Protein 2E5Y (pdb70)

Structure (mmCIF, N/CA/C/O backbone):
data_2E5Y
#
_entry.id   2E5Y
#
_cell.length_a   37.480
_cell.length_b   64.917
_cell.length_c   103.944
_cell.angle_alpha   90.00
_cell.angle_beta   90.00
_cell.angle_gamma   90.00
#
_symmetry.space_group_name_H-M   'P 21 21 21'
#
loop_
_entity.id
_entity.type
_entity.pdbx_description
1 polymer 'ATP synthase epsilon chain'
2 non-polymer "ADENOSINE-5'-TRIPHOSPHATE"
3 water water
#
loop_
_atom_site.group_PDB
_atom_site.id
_atom_site.type_symbol
_atom_site.label_atom_id
_atom_site.label_alt_id
_atom_site.label_comp_id
_atom_site.label_asym_id
_atom_site.label_entity_id
_atom_site.label_seq_id
_atom_site.pdbx_PDB_ins_code
_atom_site.Cartn_x
_atom_site.Cartn_y
_atom_site.Cartn_z
_atom_site.occupancy
_atom_site.B_iso_or_equiv
_atom_site.auth_seq_id
_atom_site.auth_comp_id
_atom_site.auth_asym_id
_atom_site.auth_atom_id
_atom_site.pdbx_PDB_model_num
ATOM 1 N N . MET A 1 1 ? 32.035 29.539 46.241 1.00 51.45 1 MET A N 1
ATOM 2 C CA . MET A 1 1 ? 31.923 28.992 44.851 1.00 50.84 1 MET A CA 1
ATOM 3 C C . MET A 1 1 ? 31.221 29.976 43.922 1.00 48.89 1 MET A C 1
ATOM 4 O O . MET A 1 1 ? 30.008 29.897 43.705 1.00 49.13 1 MET A O 1
ATOM 9 N N . LYS A 1 2 ? 31.988 30.912 43.385 1.00 46.16 2 LYS A N 1
ATOM 10 C CA . LYS A 1 2 ? 31.446 31.838 42.383 1.00 43.87 2 LYS A CA 1
ATOM 11 C C . LYS A 1 2 ? 31.046 31.122 41.069 1.00 40.86 2 LYS A C 1
ATOM 12 O O . LYS A 1 2 ? 31.497 30.004 40.776 1.00 38.68 2 LYS A O 1
ATOM 18 N N . THR A 1 3 ? 30.152 31.753 40.314 1.00 37.82 3 THR A N 1
ATOM 19 C CA . THR A 1 3 ? 29.695 31.139 39.064 1.00 34.93 3 THR A CA 1
ATOM 20 C C . THR A 1 3 ? 29.950 32.060 37.870 1.00 33.89 3 THR A C 1
ATOM 21 O O . THR A 1 3 ? 30.226 33.254 38.025 1.00 31.41 3 THR A O 1
ATOM 25 N N . ILE A 1 4 ? 29.899 31.472 36.679 1.00 31.43 4 ILE A N 1
ATOM 26 C CA . ILE A 1 4 ? 29.962 32.220 35.458 1.00 30.54 4 ILE A CA 1
ATOM 27 C C . ILE A 1 4 ? 28.703 31.827 34.638 1.00 29.35 4 ILE A C 1
ATOM 28 O O . ILE A 1 4 ? 28.261 30.690 34.673 1.00 28.21 4 ILE A O 1
ATOM 33 N N . HIS A 1 5 ? 28.071 32.788 33.987 1.00 28.71 5 HIS A N 1
ATOM 34 C CA . HIS A 1 5 ? 26.928 32.457 33.162 1.00 28.34 5 HIS A CA 1
ATOM 35 C C . HIS A 1 5 ? 27.476 31.844 31.864 1.00 27.38 5 HIS A C 1
ATOM 36 O O . HIS A 1 5 ? 28.434 32.368 31.299 1.00 28.27 5 HIS A O 1
ATOM 43 N N . VAL A 1 6 ? 26.920 30.709 31.440 1.00 26.00 6 VAL A N 1
ATOM 44 C CA . VAL A 1 6 ? 27.286 30.101 30.151 1.00 25.18 6 VAL A CA 1
ATOM 45 C C . VAL A 1 6 ? 26.056 30.044 29.222 1.00 24.31 6 VAL A C 1
ATOM 46 O O . VAL A 1 6 ? 24.960 29.631 29.630 1.00 23.85 6 VAL A O 1
ATOM 50 N N . SER A 1 7 ? 26.248 30.523 27.993 1.00 24.05 7 SER A N 1
ATOM 51 C CA . SER A 1 7 ? 25.301 30.421 26.892 1.00 23.81 7 SER A CA 1
ATOM 52 C C . SER A 1 7 ? 25.921 29.619 25.713 1.00 23.22 7 SER A C 1
ATOM 53 O O . SER A 1 7 ? 27.039 29.906 25.278 1.00 23.29 7 SER A O 1
ATOM 56 N N . VAL A 1 8 ? 25.191 28.637 25.188 1.00 22.89 8 VAL A N 1
ATOM 57 C CA . VAL A 1 8 ? 25.609 27.933 23.972 1.00 22.01 8 VAL A CA 1
ATOM 58 C C . VAL A 1 8 ? 24.547 28.184 22.905 1.00 22.58 8 VAL A C 1
ATOM 59 O O . VAL A 1 8 ? 23.353 27.889 23.103 1.00 22.67 8 VAL A O 1
ATOM 63 N N . VAL A 1 9 ? 24.957 28.788 21.810 1.00 22.01 9 VAL A N 1
ATOM 64 C CA . VAL A 1 9 ? 24.017 29.161 20.777 1.00 22.21 9 VAL A CA 1
ATOM 65 C C . VAL A 1 9 ? 24.475 28.545 19.463 1.00 21.88 9 VAL A C 1
ATOM 66 O O . VAL A 1 9 ? 25.670 28.407 19.231 1.00 21.25 9 VAL A O 1
ATOM 70 N N . THR A 1 10 ? 23.528 28.181 18.607 1.00 21.71 10 THR A N 1
ATOM 71 C CA . THR A 1 10 ? 23.874 27.604 17.286 1.00 23.41 10 THR A CA 1
ATOM 72 C C . THR A 1 10 ? 23.016 28.348 16.257 1.00 25.11 10 THR A C 1
ATOM 73 O O . THR A 1 10 ? 22.188 29.165 16.639 1.00 26.91 10 THR A O 1
ATOM 77 N N . PRO A 1 11 ? 23.199 28.095 14.952 1.00 27.97 11 PRO A N 1
ATOM 78 C CA . PRO A 1 11 ? 22.316 28.772 13.981 1.00 30.07 11 PRO A CA 1
ATOM 79 C C . PRO A 1 11 ? 20.802 28.517 14.195 1.00 32.28 11 PRO A C 1
ATOM 80 O O . PRO A 1 11 ? 19.993 29.331 13.790 1.00 32.95 11 PRO A O 1
ATOM 84 N N . ASP A 1 12 ? 20.437 27.462 14.926 1.00 35.22 12 ASP A N 1
ATOM 85 C CA . ASP A 1 12 ? 19.042 27.279 15.394 1.00 36.31 12 ASP A CA 1
ATOM 86 C C . ASP A 1 12 ? 18.658 28.008 16.674 1.00 37.93 12 ASP A C 1
ATOM 87 O O . ASP A 1 12 ? 17.462 28.166 16.993 1.00 39.14 12 ASP A O 1
ATOM 92 N N . GLY A 1 13 ? 19.654 28.482 17.400 1.00 37.79 13 GLY A N 1
ATOM 93 C CA . GLY A 1 13 ? 19.387 29.268 18.589 1.00 37.53 13 GLY A CA 1
ATOM 94 C C . GLY A 1 13 ? 19.959 28.512 19.761 1.00 37.08 13 GLY A C 1
ATOM 95 O O . GLY A 1 13 ? 20.657 27.479 19.572 1.00 37.55 13 GLY A O 1
ATOM 96 N N . PRO A 1 14 ? 19.638 28.984 20.973 1.00 37.03 14 PRO A N 1
ATOM 97 C CA . PRO A 1 14 ? 20.226 28.541 22.209 1.00 35.86 14 PRO A CA 1
ATOM 98 C C . PRO A 1 14 ? 20.043 27.063 22.418 1.00 35.45 14 PRO A C 1
ATOM 99 O O . PRO A 1 14 ? 18.963 26.499 22.159 1.00 35.46 14 PRO A O 1
ATOM 103 N N . VAL A 1 15 ? 21.105 26.448 22.908 1.00 33.31 15 VAL A N 1
ATOM 104 C CA . VAL A 1 15 ? 21.117 25.045 23.206 1.00 31.60 15 VAL A CA 1
ATOM 105 C C . VAL A 1 15 ? 21.123 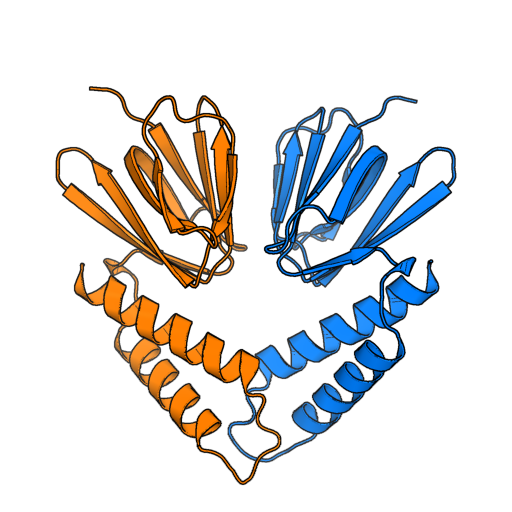24.883 24.713 1.00 31.07 15 VAL A C 1
ATOM 106 O O . VAL A 1 15 ? 20.591 23.906 25.241 1.00 31.22 15 VAL A O 1
ATOM 110 N N . TYR A 1 16 ? 21.745 25.837 25.399 1.00 29.83 16 TYR A N 1
ATOM 111 C CA . TYR A 1 16 ? 21.934 25.776 26.838 1.00 29.70 16 TYR A CA 1
ATOM 112 C C . TYR A 1 16 ? 22.175 27.189 27.395 1.00 29.04 16 TYR A C 1
ATOM 113 O O . TYR A 1 16 ? 22.888 27.989 26.786 1.00 27.44 16 TYR A O 1
ATOM 122 N N . GLU A 1 17 ? 21.584 27.460 28.567 1.00 29.12 17 GLU A N 1
ATOM 123 C CA . GLU A 1 17 ? 21.830 28.653 29.380 1.00 29.90 17 GLU A CA 1
ATOM 124 C C . GLU A 1 17 ? 21.825 28.320 30.881 1.00 29.37 17 GLU A C 1
ATOM 125 O O . GLU A 1 17 ? 20.825 27.829 31.385 1.00 30.02 17 GLU A O 1
ATOM 131 N N . ASP A 1 18 ? 22.905 28.616 31.600 1.00 28.47 18 ASP A N 1
ATOM 132 C CA . ASP A 1 18 ? 22.924 28.386 33.055 1.00 28.83 18 ASP A CA 1
ATOM 133 C C . ASP A 1 18 ? 24.158 28.962 33.712 1.00 28.80 18 ASP A C 1
ATOM 134 O O . ASP A 1 18 ? 25.044 29.501 33.044 1.00 28.38 18 ASP A O 1
ATOM 139 N N . ASP A 1 19 ? 24.201 28.896 35.043 1.00 2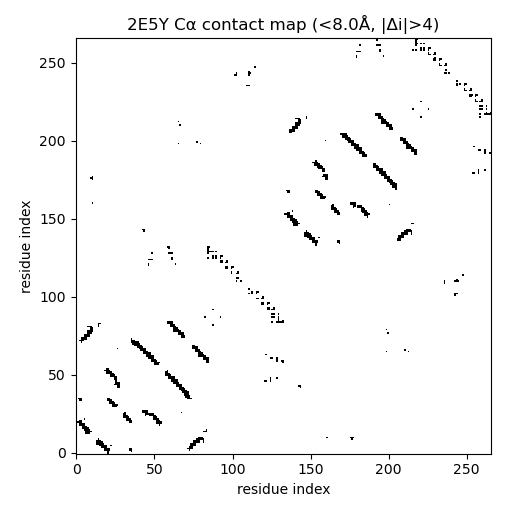8.40 19 ASP A N 1
ATOM 140 C CA . ASP A 1 19 ? 25.370 29.371 35.797 1.00 27.91 19 ASP A CA 1
ATOM 141 C C . ASP A 1 19 ? 26.142 28.193 36.278 1.00 26.54 19 ASP A C 1
ATOM 142 O O . ASP A 1 19 ? 25.583 27.294 36.866 1.00 26.80 19 ASP A O 1
ATOM 147 N N . VAL A 1 20 ? 27.434 28.179 35.988 1.00 24.45 20 VAL A N 1
ATOM 148 C CA . VAL A 1 20 ? 28.242 27.023 36.295 1.00 23.36 20 VAL A CA 1
ATOM 149 C C . VAL A 1 20 ? 29.473 27.482 37.060 1.00 24.41 20 VAL A C 1
ATOM 150 O O . VAL A 1 20 ? 29.839 28.665 37.057 1.00 22.78 20 VAL A O 1
ATOM 154 N N . GLU A 1 21 ? 30.116 26.541 37.726 1.00 24.74 21 GLU A N 1
ATOM 155 C CA . GLU A 1 21 ? 31.325 26.894 38.414 1.00 26.92 21 GLU A CA 1
ATOM 156 C C . GLU A 1 21 ? 32.503 26.983 37.455 1.00 26.77 21 GLU A C 1
ATOM 157 O O . GLU A 1 21 ? 33.434 27.715 37.727 1.00 26.36 21 GLU A O 1
ATOM 163 N N . MET A 1 22 ? 32.461 26.245 36.337 1.00 26.91 22 MET A N 1
ATOM 164 C CA . MET A 1 22 ? 33.578 26.218 35.374 1.00 28.36 22 MET A CA 1
ATOM 165 C C . MET A 1 22 ? 33.116 25.654 34.024 1.00 27.08 22 MET A C 1
ATOM 166 O O . MET A 1 22 ? 32.290 24.791 34.002 1.00 26.56 22 MET A O 1
ATOM 171 N N . VAL A 1 23 ? 33.644 26.174 32.913 1.00 28.21 23 VAL A N 1
ATOM 172 C CA . VAL A 1 23 ? 33.389 25.628 31.550 1.00 26.76 23 VAL A CA 1
ATOM 173 C C . VAL A 1 23 ? 34.751 25.223 30.989 1.00 26.37 23 VAL A C 1
ATOM 174 O O . VAL A 1 23 ? 35.673 26.050 30.941 1.00 26.32 23 VAL A O 1
ATOM 178 N N . SER A 1 24 ? 34.873 23.977 30.530 1.00 25.62 24 SER A N 1
ATOM 179 C CA . SER A 1 24 ? 36.117 23.483 29.933 1.00 25.24 24 SER A CA 1
ATOM 180 C C . SER A 1 24 ? 35.822 23.162 28.480 1.00 24.29 24 SER A C 1
ATOM 181 O O . SER A 1 24 ? 34.791 22.569 28.189 1.00 22.47 24 SER A O 1
ATOM 184 N N . VAL A 1 25 ? 36.714 23.580 27.584 1.00 24.72 25 VAL A N 1
ATOM 185 C CA . VAL A 1 25 ? 36.509 23.458 26.132 1.00 23.64 25 VAL A CA 1
ATOM 186 C C . VAL A 1 25 ? 37.852 23.254 25.498 1.00 24.74 25 VAL A C 1
ATOM 187 O O . VAL A 1 25 ? 38.878 23.581 26.105 1.00 24.75 25 VAL A O 1
ATOM 191 N N . LYS A 1 26 ? 37.854 22.712 24.287 1.00 24.19 26 LYS A N 1
ATOM 192 C CA . LYS A 1 26 ? 39.091 22.512 23.536 1.00 25.33 26 LYS A CA 1
ATOM 193 C C . LYS A 1 26 ? 39.186 23.585 22.456 1.00 24.94 26 LYS A C 1
ATOM 194 O O . LYS A 1 26 ? 38.461 23.562 21.461 1.00 23.93 26 LYS A O 1
ATOM 200 N N . ALA A 1 27 ? 40.044 24.557 22.717 1.00 25.33 27 ALA A N 1
ATOM 201 C CA . ALA A 1 27 ? 40.306 25.641 21.781 1.00 26.56 27 ALA A CA 1
ATOM 202 C C . ALA A 1 27 ? 41.409 25.146 20.866 1.00 27.51 27 ALA A C 1
ATOM 203 O O . ALA A 1 27 ? 42.040 24.140 21.157 1.00 26.21 27 ALA A O 1
ATOM 205 N N . LYS A 1 28 ? 41.651 25.864 19.771 1.00 29.62 28 LYS A N 1
ATOM 206 C CA . LYS A 1 28 ? 42.753 25.581 18.840 1.00 32.59 28 LYS A CA 1
ATOM 207 C C . LYS A 1 28 ? 44.099 25.489 19.576 1.00 33.16 28 LYS A C 1
ATOM 208 O O . LYS A 1 28 ? 44.954 24.671 19.225 1.00 33.43 28 LYS A O 1
ATOM 214 N N . SER A 1 29 ? 44.263 26.318 20.608 1.00 33.57 29 SER A N 1
ATOM 215 C CA . SER A 1 29 ? 45.491 26.358 21.409 1.00 35.32 29 SER A CA 1
ATOM 216 C C . SER A 1 29 ? 45.665 25.205 22.410 1.00 35.37 29 SER A C 1
ATOM 217 O O . SER A 1 29 ? 46.772 24.932 22.884 1.00 35.34 29 SER A O 1
ATOM 220 N N . GLY A 1 30 ? 44.571 24.522 22.715 1.00 35.20 30 GLY A N 1
ATOM 221 C CA . GLY A 1 30 ? 44.592 23.433 23.696 1.00 34.37 30 GLY A CA 1
ATOM 222 C C . GLY A 1 30 ? 43.402 23.613 24.604 1.00 33.73 30 GLY A C 1
ATOM 223 O O . GLY A 1 30 ? 42.582 24.498 24.387 1.00 33.14 30 GLY A O 1
ATOM 224 N N . GLU A 1 31 ? 43.311 22.779 25.636 1.00 33.66 31 GLU A N 1
ATOM 225 C CA . GLU A 1 31 ? 42.149 22.758 26.528 1.00 33.27 31 GLU A CA 1
ATOM 226 C C . GLU A 1 31 ? 42.149 23.985 27.403 1.00 32.65 31 GLU A C 1
ATOM 227 O O . GLU A 1 31 ? 43.201 24.397 27.900 1.00 34.19 31 GLU A O 1
ATOM 233 N N . LEU A 1 32 ? 40.978 24.580 27.588 1.00 31.76 32 LEU A N 1
ATOM 234 C CA . LEU A 1 32 ? 40.829 25.734 28.446 1.00 31.50 32 LEU A CA 1
ATOM 235 C C . LEU A 1 32 ? 39.793 25.421 29.507 1.00 30.62 32 LEU A C 1
ATOM 236 O O . LEU A 1 32 ? 38.729 24.939 29.187 1.00 29.75 32 LEU A O 1
ATOM 241 N N . GLY A 1 33 ? 40.113 25.715 30.760 1.00 30.07 33 GLY A N 1
ATOM 242 C CA . GLY A 1 33 ? 39.146 25.619 31.845 1.00 30.09 33 GLY A CA 1
ATOM 243 C C . GLY A 1 33 ? 38.873 27.034 32.218 1.00 29.54 33 GLY A C 1
ATOM 244 O O . GLY A 1 33 ? 39.799 27.748 32.612 1.00 31.31 33 GLY A O 1
ATOM 245 N N . ILE A 1 34 ? 37.633 27.480 32.068 1.00 28.34 34 ILE A N 1
ATOM 246 C CA . ILE A 1 34 ? 37.322 28.897 32.222 1.00 27.92 34 ILE A CA 1
ATOM 247 C C . ILE A 1 34 ? 36.601 29.075 33.547 1.00 28.21 34 ILE A C 1
ATOM 248 O O . ILE A 1 34 ? 35.519 28.507 33.737 1.00 27.28 34 ILE A O 1
ATOM 253 N N . LEU A 1 35 ? 37.205 29.826 34.475 1.00 27.60 35 LEU A N 1
ATOM 254 C CA . LEU A 1 35 ? 36.564 30.079 35.759 1.00 29.19 35 LEU A CA 1
ATOM 255 C C . LEU A 1 35 ? 36.012 31.508 35.791 1.00 29.16 35 LEU A C 1
ATOM 256 O O . LEU A 1 35 ? 36.413 32.341 34.978 1.00 28.54 35 LEU A O 1
ATOM 261 N N . PRO A 1 36 ? 35.093 31.808 36.729 1.00 29.12 36 PRO A N 1
ATOM 262 C CA . PRO A 1 36 ? 34.661 33.194 36.859 1.00 28.92 36 PRO A CA 1
ATOM 263 C C . PRO A 1 36 ? 35.887 34.128 37.057 1.00 28.57 36 PRO A C 1
ATOM 264 O O . PRO A 1 36 ? 36.882 33.732 37.671 1.00 26.71 36 PRO A O 1
ATOM 268 N N . GLY A 1 37 ? 35.837 35.321 36.478 1.00 28.77 37 GLY A N 1
ATOM 269 C CA . GLY A 1 37 ? 36.982 36.240 36.578 1.00 29.51 37 GLY A CA 1
ATOM 270 C C . GLY A 1 37 ? 38.050 36.076 35.516 1.00 30.60 37 GLY A C 1
ATOM 271 O O . GLY A 1 37 ? 39.119 36.674 35.601 1.00 30.67 37 GLY A O 1
ATOM 272 N N . HIS A 1 38 ? 37.791 35.231 34.513 1.00 29.69 38 HIS A N 1
ATOM 273 C CA . HIS A 1 38 ? 38.725 35.051 33.445 1.00 29.62 38 HIS A CA 1
ATOM 274 C C . HIS A 1 38 ? 38.689 36.367 32.671 1.00 29.80 38 HIS A C 1
ATOM 275 O O . HIS A 1 38 ? 37.639 37.007 32.584 1.00 29.96 38 HIS A O 1
ATOM 282 N N . ILE A 1 39 ? 39.828 36.803 32.143 1.00 29.90 39 ILE A N 1
ATOM 283 C CA . ILE A 1 39 ? 39.839 38.033 31.337 1.00 30.35 39 ILE A CA 1
ATOM 284 C C . ILE A 1 39 ? 39.163 37.812 29.967 1.00 29.92 39 ILE A C 1
ATOM 285 O O . ILE A 1 39 ? 38.969 36.664 29.579 1.00 29.01 39 ILE A O 1
ATOM 290 N N . PRO A 1 40 ? 38.818 38.903 29.233 1.00 30.34 40 PRO A N 1
ATOM 291 C CA . PRO A 1 40 ? 38.227 38.701 27.900 1.00 29.38 40 PRO A CA 1
ATOM 292 C C . PRO A 1 40 ? 39.089 37.885 26.975 1.00 28.59 40 PRO A C 1
ATOM 293 O O . PRO A 1 40 ? 40.313 38.003 27.011 1.00 27.98 40 PRO A O 1
ATOM 297 N N . LEU A 1 41 ? 38.431 37.052 26.148 1.00 27.59 41 LEU A N 1
ATOM 298 C CA . LEU A 1 41 ? 39.099 36.161 25.224 1.00 26.62 41 LEU A CA 1
ATOM 299 C C . LEU A 1 41 ? 38.120 35.757 24.109 1.00 26.21 41 LEU A C 1
ATOM 300 O O . LEU A 1 41 ? 36.965 35.460 24.389 1.00 26.16 41 LEU A O 1
ATOM 305 N N . VAL A 1 42 ? 38.571 35.813 22.854 1.00 25.71 42 VAL A N 1
ATOM 306 C CA . VAL A 1 42 ? 37.886 35.138 21.763 1.00 25.53 42 VAL A CA 1
ATOM 307 C C . VAL A 1 42 ? 38.810 34.027 21.259 1.00 24.79 42 VAL A C 1
ATOM 308 O O . VAL A 1 42 ? 39.945 34.285 20.922 1.00 26.21 42 VAL A O 1
ATOM 312 N N . ALA A 1 43 ? 38.345 32.785 21.213 1.00 24.66 43 ALA A N 1
ATOM 313 C CA . ALA A 1 43 ? 39.173 31.691 20.715 1.00 23.86 43 ALA A CA 1
ATOM 314 C C . ALA A 1 43 ? 38.362 30.727 19.849 1.00 23.01 43 ALA A C 1
ATOM 315 O O . ALA A 1 43 ? 37.208 30.491 20.124 1.00 22.18 43 ALA A O 1
ATOM 317 N N . PRO A 1 44 ? 38.980 30.193 18.784 1.00 23.39 44 PRO A N 1
ATOM 318 C CA . PRO A 1 44 ? 38.270 29.233 17.982 1.00 23.27 44 PRO A CA 1
ATOM 319 C C . PRO A 1 44 ? 38.304 27.898 18.702 1.00 23.09 44 PRO A C 1
ATOM 320 O O . PRO A 1 44 ? 39.280 27.593 19.418 1.00 22.88 44 PRO A O 1
ATOM 324 N N . LEU A 1 45 ? 37.241 27.124 18.530 1.00 22.39 45 LEU A N 1
ATOM 325 C CA . LEU A 1 45 ? 37.108 25.854 19.195 1.00 23.23 45 LEU A CA 1
ATOM 326 C C . LEU A 1 45 ? 37.251 24.701 18.212 1.00 24.45 45 LEU A C 1
ATOM 327 O O . LEU A 1 45 ? 36.894 24.792 17.034 1.00 24.40 45 LEU A O 1
ATOM 332 N N . GLU A 1 46 ? 37.731 23.600 18.738 1.00 24.38 46 GLU A N 1
ATOM 333 C CA . GLU A 1 46 ? 37.849 22.398 17.947 1.00 25.66 46 GLU A CA 1
ATOM 334 C C . GLU A 1 46 ? 36.562 21.627 18.087 1.00 25.24 46 GLU A C 1
ATOM 335 O O . GLU A 1 46 ? 35.705 21.962 18.936 1.00 24.17 46 GLU A O 1
ATOM 341 N N . ILE A 1 47 ? 36.396 20.634 17.211 1.00 24.10 47 ILE A N 1
ATOM 342 C CA . ILE A 1 47 ? 35.350 19.651 17.401 1.00 23.60 47 ILE A CA 1
ATOM 343 C C . ILE A 1 47 ? 35.673 18.893 18.701 1.00 23.68 47 ILE A C 1
ATOM 344 O O . ILE A 1 47 ? 36.664 18.162 18.776 1.00 23.14 47 ILE A O 1
ATOM 349 N N . SER A 1 48 ? 34.831 19.077 19.725 1.00 23.31 48 SER A N 1
ATOM 350 C CA . SER A 1 48 ? 35.154 18.611 21.083 1.00 22.90 48 SER A CA 1
ATOM 351 C C . SER A 1 48 ? 33.916 18.555 21.972 1.00 22.47 48 SER A C 1
ATOM 352 O O . SER A 1 48 ? 32.803 18.860 21.537 1.00 21.06 48 SER A O 1
ATOM 355 N N . ALA A 1 49 ? 34.108 18.136 23.225 1.00 22.90 49 ALA A N 1
ATOM 356 C CA . ALA A 1 49 ? 33.054 18.207 24.207 1.00 22.88 49 ALA A CA 1
ATOM 357 C C . ALA A 1 49 ? 33.247 19.490 25.050 1.00 23.98 49 ALA A C 1
ATOM 358 O O . ALA A 1 49 ? 34.385 19.877 25.332 1.00 26.08 49 ALA A O 1
ATOM 360 N N . ALA A 1 50 ? 32.165 20.195 25.386 1.00 22.68 50 ALA A N 1
ATOM 361 C CA . ALA A 1 50 ? 32.279 21.239 26.401 1.00 22.94 50 ALA A CA 1
ATOM 362 C C . ALA A 1 50 ? 31.845 20.590 27.721 1.00 22.51 50 ALA A C 1
ATOM 363 O O . ALA A 1 50 ? 30.808 19.959 27.762 1.00 22.40 50 ALA A O 1
ATOM 365 N N . ARG A 1 51 ? 32.624 20.753 28.787 1.00 21.93 51 ARG A N 1
ATOM 366 C CA . ARG A 1 51 ? 32.266 20.172 30.084 1.00 23.77 51 ARG A CA 1
ATOM 367 C C . ARG A 1 51 ? 31.809 21.353 30.965 1.00 24.15 51 ARG A C 1
ATOM 368 O O . ARG A 1 51 ? 32.575 22.290 31.197 1.00 22.59 51 ARG A O 1
ATOM 376 N N . LEU A 1 52 ? 30.568 21.303 31.432 1.00 24.04 52 LEU A N 1
ATOM 377 C CA . LEU A 1 52 ? 30.011 22.348 32.280 1.00 25.71 52 LEU A CA 1
ATOM 378 C C . LEU A 1 52 ? 29.834 21.845 33.705 1.00 26.76 52 LEU A C 1
ATOM 379 O O . LEU A 1 52 ? 28.951 21.047 33.985 1.00 26.19 52 LEU A O 1
ATOM 384 N N . LYS A 1 53 ? 30.689 22.312 34.608 1.00 27.70 53 LYS A N 1
ATOM 385 C CA . LYS A 1 53 ? 30.684 21.826 35.986 1.00 29.24 53 LYS A CA 1
ATOM 386 C C . LYS A 1 53 ? 29.745 22.647 36.871 1.00 30.36 53 LYS A C 1
ATOM 387 O O . LYS A 1 53 ? 29.912 23.868 36.971 1.00 28.86 53 LYS A O 1
ATOM 393 N N . LYS A 1 54 ? 28.759 21.977 37.489 1.00 31.32 54 LYS A N 1
ATOM 394 C CA . LYS A 1 54 ? 27.702 22.632 38.292 1.00 33.79 54 LYS A CA 1
ATOM 395 C C . LYS A 1 54 ? 27.277 21.796 39.514 1.00 34.62 54 LYS A C 1
ATOM 396 O O . LYS A 1 54 ? 26.705 20.699 39.363 1.00 33.82 54 LYS A O 1
ATOM 402 N N . GLY A 1 55 ? 27.498 22.332 40.713 1.00 34.89 55 GLY A N 1
ATOM 403 C CA . GLY A 1 55 ? 27.133 21.618 41.932 1.00 36.44 55 GLY A CA 1
ATOM 404 C C . GLY A 1 55 ? 27.717 20.210 42.013 1.00 37.03 55 GLY A C 1
ATOM 405 O O . GLY A 1 55 ? 27.040 19.266 42.384 1.00 36.64 55 GLY A O 1
ATOM 406 N N . GLY A 1 56 ? 28.992 20.063 41.695 1.00 38.80 56 GLY A N 1
ATOM 407 C CA . GLY A 1 56 ? 29.588 18.715 41.645 1.00 40.27 56 GLY A CA 1
ATOM 408 C C . GLY A 1 56 ? 29.262 17.981 40.344 1.00 41.48 56 GLY A C 1
ATOM 409 O O . GLY A 1 56 ? 30.108 17.238 39.811 1.00 42.41 56 GLY A O 1
ATOM 410 N N . LYS A 1 57 ? 28.042 18.201 39.832 1.00 40.91 57 LYS A N 1
ATOM 411 C CA . LYS A 1 57 ? 27.516 17.532 38.627 1.00 40.78 57 LYS A CA 1
ATOM 412 C C . LYS A 1 57 ? 28.016 18.193 37.321 1.00 39.68 57 LYS A C 1
ATOM 413 O O . LYS A 1 57 ? 28.096 19.422 37.243 1.00 38.47 57 LYS A O 1
ATOM 419 N N . THR A 1 58 ? 28.372 17.384 36.319 1.00 38.45 58 THR A N 1
ATOM 420 C CA . THR A 1 58 ? 28.893 17.920 35.055 1.00 37.73 58 THR A CA 1
ATOM 421 C C . THR A 1 58 ? 27.978 17.614 33.852 1.00 35.93 58 THR A C 1
ATOM 422 O O . THR A 1 58 ? 27.566 16.466 33.667 1.00 36.01 58 THR A O 1
ATOM 426 N N . GLN A 1 59 ? 27.649 18.663 33.085 1.00 32.94 59 GLN A N 1
ATOM 427 C CA . GLN A 1 59 ? 26.845 18.603 31.844 1.00 30.53 59 GLN A CA 1
ATOM 428 C C . GLN A 1 59 ? 27.810 18.635 30.679 1.00 28.29 59 GLN A C 1
ATOM 429 O O . GLN A 1 59 ? 28.712 19.454 30.666 1.00 27.01 59 GLN A O 1
ATOM 435 N N . TYR A 1 60 ? 27.630 17.720 29.734 1.00 26.30 60 TYR A N 1
ATOM 436 C CA . TYR A 1 60 ? 28.483 17.651 28.536 1.00 24.71 60 TYR A CA 1
ATOM 437 C C . TYR A 1 60 ? 27.698 18.057 27.275 1.00 23.22 60 TYR A C 1
ATOM 438 O O . TYR A 1 60 ? 26.552 17.650 27.097 1.00 22.19 60 TYR A O 1
ATOM 447 N N . ILE A 1 61 ? 28.320 18.887 26.434 1.00 21.29 61 ILE A N 1
ATOM 448 C CA . ILE A 1 61 ? 27.715 19.336 25.183 1.00 19.10 61 ILE A CA 1
ATOM 449 C C . ILE A 1 61 ? 28.712 19.046 24.062 1.00 19.17 61 ILE A C 1
ATOM 450 O O . ILE A 1 61 ? 29.916 19.332 24.178 1.00 19.44 61 ILE A O 1
ATOM 455 N N . ALA A 1 62 ? 28.233 18.422 22.995 1.00 18.38 62 ALA A N 1
ATOM 456 C CA . ALA A 1 62 ? 29.081 18.185 21.811 1.00 18.80 62 ALA A CA 1
ATOM 457 C C . ALA A 1 62 ? 29.053 19.471 21.026 1.00 18.98 62 ALA A C 1
ATOM 458 O O . ALA A 1 62 ? 27.978 19.944 20.692 1.00 19.86 62 ALA A O 1
ATOM 460 N N . VAL A 1 63 ? 30.224 20.004 20.711 1.00 19.77 63 VAL A N 1
ATOM 461 C CA . VAL A 1 63 ? 30.360 21.268 20.020 1.00 21.00 63 VAL A CA 1
ATOM 462 C C . VAL A 1 63 ? 31.135 20.990 18.716 1.00 21.34 63 VAL A C 1
ATOM 463 O O . VAL A 1 63 ? 32.243 20.447 18.745 1.00 18.19 63 VAL A O 1
ATOM 467 N N . SER A 1 64 ? 30.536 21.342 17.577 1.00 23.46 64 SER A N 1
ATOM 468 C CA . SER A 1 64 ? 31.234 21.160 16.259 1.00 27.66 64 SER A CA 1
ATOM 469 C C . SER A 1 64 ? 32.011 22.422 15.912 1.00 28.49 64 SER A C 1
ATOM 470 O O . SER A 1 64 ? 31.646 23.176 14.996 1.00 30.74 64 SER A O 1
ATOM 473 N N . GLY A 1 65 ? 33.061 22.699 16.667 1.00 29.12 65 GLY A N 1
ATOM 474 C CA . GLY A 1 65 ? 33.780 23.959 16.520 1.00 28.16 65 GLY A CA 1
ATOM 475 C C . GLY A 1 65 ? 32.900 25.212 16.576 1.00 28.41 65 GLY A C 1
ATOM 476 O O . GLY A 1 65 ? 31.731 25.188 16.956 1.00 29.39 65 GLY A O 1
ATOM 477 N N . GLY A 1 66 ? 33.474 26.305 16.136 1.00 27.52 66 GLY A N 1
ATOM 478 C CA . GLY A 1 66 ? 32.868 27.619 16.275 1.00 27.36 66 GLY A CA 1
ATOM 479 C C . GLY A 1 66 ? 33.832 28.372 17.161 1.00 24.79 66 GLY A C 1
ATOM 480 O O . GLY A 1 66 ? 35.062 28.187 17.049 1.00 24.07 66 GLY A O 1
ATOM 481 N N . PHE A 1 67 ? 33.275 29.188 18.048 1.00 23.39 67 PHE A N 1
ATOM 482 C CA . PHE A 1 67 ? 34.049 30.159 18.792 1.00 22.00 67 PHE A CA 1
ATOM 483 C C . PHE A 1 67 ? 33.627 30.225 20.237 1.00 21.90 67 PHE A C 1
ATOM 484 O O . PHE A 1 67 ? 32.455 30.029 20.571 1.00 20.03 67 PHE A O 1
ATOM 492 N N . LEU A 1 68 ? 34.627 30.516 21.064 1.00 21.95 68 LEU A N 1
ATOM 493 C CA . LEU A 1 68 ? 34.455 30.789 22.487 1.00 23.03 68 LEU A CA 1
ATOM 494 C C . LEU A 1 68 ? 34.639 32.279 22.702 1.00 23.50 68 LEU A C 1
ATOM 495 O O . LEU A 1 68 ? 35.648 32.831 22.276 1.00 24.31 68 LEU A O 1
ATOM 500 N N . GLU A 1 69 ? 33.696 32.903 23.386 1.00 24.64 69 GLU A N 1
ATOM 501 C CA . GLU A 1 69 ? 33.771 34.326 23.730 1.00 27.33 69 GLU A CA 1
ATOM 502 C C . GLU A 1 69 ? 33.645 34.425 25.240 1.00 27.89 69 GLU A C 1
ATOM 503 O O . GLU A 1 69 ? 32.580 34.153 25.755 1.00 26.82 69 GLU A O 1
ATOM 509 N N . VAL A 1 70 ? 34.733 34.811 25.920 1.00 29.51 70 VAL A N 1
ATOM 510 C CA . VAL A 1 70 ? 34.779 34.898 27.399 1.00 31.18 70 VAL A CA 1
ATOM 511 C C . VAL A 1 70 ? 34.789 36.356 27.838 1.00 32.99 70 VAL A C 1
ATOM 512 O O . VAL A 1 70 ? 35.433 37.204 27.195 1.00 31.68 70 VAL A O 1
ATOM 516 N N . ARG A 1 71 ? 34.027 36.624 28.907 1.00 35.50 71 ARG A N 1
ATOM 517 C CA . ARG A 1 71 ? 34.121 37.829 29.745 1.00 38.37 71 ARG A CA 1
ATOM 518 C C . ARG A 1 71 ? 34.141 37.333 31.203 1.00 39.54 71 ARG A C 1
ATOM 519 O O . ARG A 1 71 ? 33.666 36.207 31.489 1.00 39.13 71 ARG A O 1
ATOM 527 N N . PRO A 1 72 ? 34.745 38.119 32.127 1.00 40.59 72 PRO A N 1
ATOM 528 C CA . PRO A 1 72 ? 34.853 37.659 33.532 1.00 41.09 72 PRO A CA 1
ATOM 529 C C . PRO A 1 72 ? 33.566 37.047 34.094 1.00 41.04 72 PRO A C 1
ATOM 530 O O . PRO A 1 72 ? 33.637 36.162 34.956 1.00 41.88 72 PRO A O 1
ATOM 534 N N . ASP A 1 73 ? 32.423 37.488 33.572 1.00 40.72 73 ASP A N 1
ATOM 535 C CA . ASP A 1 73 ? 31.092 37.151 34.100 1.00 41.34 73 ASP A CA 1
ATOM 536 C C . ASP A 1 73 ? 30.314 36.111 33.270 1.00 40.58 73 ASP A C 1
ATOM 537 O O . ASP A 1 73 ? 29.368 35.469 33.775 1.00 40.56 73 ASP A O 1
ATOM 542 N N . LYS A 1 74 ? 30.694 35.958 32.000 1.00 38.84 74 LYS A N 1
ATOM 543 C CA . LYS A 1 74 ? 29.863 35.203 31.058 1.00 37.21 74 LYS A CA 1
ATOM 544 C C . LYS A 1 74 ? 30.653 34.700 29.873 1.00 34.92 74 LYS A C 1
ATOM 545 O O . LYS A 1 74 ? 31.542 35.389 29.349 1.00 34.28 74 LYS A O 1
ATOM 551 N N . VAL A 1 75 ? 30.309 33.482 29.475 1.00 31.24 75 VAL A N 1
ATOM 552 C CA . VAL A 1 75 ? 31.037 32.760 28.455 1.00 28.65 75 VAL A CA 1
ATOM 553 C C . VAL A 1 75 ? 29.966 32.416 27.437 1.00 26.86 75 VAL A C 1
ATOM 554 O O . VAL A 1 75 ? 28.879 31.980 27.811 1.00 25.86 75 VAL A O 1
ATOM 558 N N . THR A 1 76 ? 30.239 32.699 26.171 1.00 24.86 76 THR A N 1
ATOM 559 C CA . THR A 1 76 ? 29.301 32.337 25.106 1.00 23.46 76 THR A CA 1
ATOM 560 C C . THR A 1 76 ? 30.055 31.347 24.240 1.00 21.46 76 THR A C 1
ATOM 561 O O . THR A 1 76 ? 31.206 31.567 23.942 1.00 21.98 76 THR A O 1
ATOM 565 N N . ILE A 1 77 ? 29.419 30.229 23.928 1.00 21.49 77 ILE A N 1
ATOM 566 C CA . ILE A 1 77 ? 29.947 29.272 22.964 1.00 21.05 77 ILE A CA 1
ATOM 567 C C . ILE A 1 77 ? 29.058 29.434 21.743 1.00 20.76 77 ILE A C 1
ATOM 568 O O . ILE A 1 77 ? 27.839 29.193 21.795 1.00 20.15 77 ILE A O 1
ATOM 573 N N . LEU A 1 78 ? 29.652 29.916 20.661 1.00 20.35 78 LEU A N 1
ATOM 574 C CA . LEU A 1 78 ? 28.909 30.130 19.413 1.00 20.91 78 LEU A CA 1
ATOM 575 C C . LEU A 1 78 ? 29.317 29.006 18.483 1.00 21.57 78 LEU A C 1
ATOM 576 O O . LEU A 1 78 ? 30.397 29.054 17.905 1.00 21.33 78 LEU A O 1
ATOM 581 N N . ALA A 1 79 ? 28.486 27.973 18.414 1.00 21.90 79 ALA A N 1
ATOM 582 C CA . ALA A 1 79 ? 28.832 26.733 17.734 1.00 22.37 79 ALA A CA 1
ATOM 583 C C . ALA A 1 79 ? 28.151 26.625 16.381 1.00 22.62 79 ALA A C 1
ATOM 584 O O . ALA A 1 79 ? 26.978 26.974 16.232 1.00 22.14 79 ALA A O 1
ATOM 586 N N . GLN A 1 80 ? 28.863 26.102 15.385 1.00 23.72 80 GLN A N 1
ATOM 587 C CA . GLN A 1 80 ? 28.189 25.735 14.139 1.00 23.43 80 GLN A CA 1
ATOM 588 C C . GLN A 1 80 ? 27.097 24.681 14.360 1.00 21.94 80 GLN A C 1
ATOM 589 O O . GLN A 1 80 ? 26.009 24.727 13.744 1.00 21.60 80 GLN A O 1
ATOM 595 N N . ALA A 1 81 ? 27.390 23.711 15.219 1.00 19.56 81 ALA A N 1
ATOM 596 C CA . ALA A 1 81 ? 26.375 22.789 15.728 1.00 19.09 81 ALA A CA 1
ATOM 597 C C . ALA A 1 81 ? 26.757 22.414 17.149 1.00 19.25 81 ALA A C 1
ATOM 598 O O . ALA A 1 81 ? 27.940 22.252 17.467 1.00 20.34 81 ALA A O 1
ATOM 600 N N . ALA A 1 82 ? 25.749 22.239 17.986 1.00 19.26 82 ALA A N 1
ATOM 601 C CA . ALA A 1 82 ? 25.982 21.785 19.373 1.00 19.85 82 ALA A CA 1
ATOM 602 C C . ALA A 1 82 ? 24.807 20.983 19.855 1.00 19.15 82 ALA A C 1
ATOM 603 O O . ALA A 1 82 ? 23.670 21.319 19.546 1.00 19.62 82 ALA A O 1
ATOM 605 N N . GLU A 1 83 ? 25.092 19.914 20.591 1.00 19.43 83 GLU A N 1
ATOM 606 C CA . GLU A 1 83 ? 24.049 19.064 21.198 1.00 19.78 83 GLU A CA 1
ATOM 607 C C . GLU A 1 83 ? 24.397 18.698 22.631 1.00 19.09 83 GLU A C 1
ATOM 608 O O . GLU A 1 83 ? 25.468 18.195 22.911 1.00 18.48 83 GLU A O 1
ATOM 614 N N . ARG A 1 84 ? 23.466 18.936 23.539 1.00 20.83 84 ARG A N 1
ATOM 615 C CA . ARG A 1 84 ? 23.582 18.415 24.886 1.00 20.73 84 ARG A CA 1
ATOM 616 C C . ARG A 1 84 ? 23.626 16.927 24.772 1.00 21.00 84 ARG A C 1
ATOM 617 O O . ARG A 1 84 ? 22.932 16.328 23.927 1.00 20.95 84 ARG A O 1
ATOM 625 N N . ALA A 1 85 ? 24.434 16.304 25.618 1.00 20.50 85 ALA A N 1
ATOM 626 C CA . ALA A 1 85 ? 24.662 14.871 25.541 1.00 21.26 85 ALA A CA 1
ATOM 627 C C . ALA A 1 85 ? 23.369 14.034 25.454 1.00 22.52 85 ALA A C 1
ATOM 628 O O . ALA A 1 85 ? 23.301 13.034 24.698 1.00 20.55 85 ALA A O 1
ATOM 630 N N . GLU A 1 86 ? 22.351 14.416 26.237 1.00 22.62 86 GLU A N 1
ATOM 631 C CA . GLU A 1 86 ? 21.089 13.647 26.285 1.00 23.19 86 GLU A CA 1
ATOM 632 C C . GLU A 1 86 ? 20.242 13.814 25.017 1.00 23.58 86 GLU A C 1
ATOM 633 O O . GLU A 1 86 ? 19.270 13.085 24.817 1.00 24.34 86 GLU A O 1
ATOM 639 N N . ASP A 1 87 ? 20.610 14.785 24.178 1.00 22.91 87 ASP A N 1
ATOM 640 C CA . ASP A 1 87 ? 19.875 15.099 22.958 1.00 22.11 87 ASP A CA 1
ATOM 641 C C . ASP A 1 87 ? 20.545 14.466 21.734 1.00 21.32 87 ASP A C 1
ATOM 642 O O . ASP A 1 87 ? 19.998 14.548 20.661 1.00 21.11 87 ASP A O 1
ATOM 647 N N . ILE A 1 88 ? 21.679 13.799 21.920 1.00 19.41 88 ILE A N 1
ATOM 648 C CA . ILE A 1 88 ? 22.404 13.206 20.786 1.00 18.66 88 ILE A CA 1
ATOM 649 C C . ILE A 1 88 ? 21.700 11.912 20.326 1.00 20.26 88 ILE A C 1
ATOM 650 O O . ILE A 1 88 ? 21.462 11.005 21.126 1.00 19.25 88 ILE A O 1
ATOM 655 N N . ASP A 1 89 ? 21.364 11.843 19.035 1.00 19.19 89 ASP A N 1
ATOM 656 C CA . ASP A 1 89 ? 20.732 10.669 18.447 1.00 19.39 89 ASP A CA 1
ATOM 657 C C . ASP A 1 89 ? 21.877 9.738 18.098 1.00 19.25 89 ASP A C 1
ATOM 658 O O . ASP A 1 89 ? 22.609 9.972 17.152 1.00 18.63 89 ASP A O 1
ATOM 663 N N . VAL A 1 90 ? 22.050 8.678 18.901 1.00 18.88 90 VAL A N 1
ATOM 664 C CA . VAL A 1 90 ? 23.206 7.776 18.777 1.00 18.74 90 VAL A CA 1
ATOM 665 C C . VAL A 1 90 ? 23.193 7.016 17.460 1.00 18.72 90 VAL A C 1
ATOM 666 O O . VAL A 1 90 ? 24.216 6.914 16.811 1.00 18.97 90 VAL A O 1
ATOM 670 N N . LEU A 1 91 ? 22.026 6.497 17.080 1.00 18.29 91 LEU A N 1
ATOM 671 C CA . LEU A 1 91 ? 21.853 5.790 15.802 1.00 19.29 91 LEU A CA 1
ATOM 672 C C . LEU A 1 91 ? 22.271 6.694 14.623 1.00 17.96 91 LEU A C 1
ATOM 673 O O . LEU A 1 91 ? 23.015 6.272 13.751 1.00 18.16 91 LEU A O 1
ATOM 678 N N . ARG A 1 92 ? 21.854 7.954 14.656 1.00 18.13 92 ARG A N 1
ATOM 679 C CA . ARG A 1 92 ? 22.232 8.905 13.615 1.00 18.25 92 ARG A CA 1
ATOM 680 C C . ARG A 1 92 ? 23.739 9.094 13.509 1.00 17.65 92 ARG A C 1
ATOM 681 O O . ARG A 1 92 ? 24.312 9.124 12.390 1.00 16.46 92 ARG A O 1
ATOM 689 N N . ALA A 1 93 ? 24.377 9.285 14.667 1.00 16.96 93 ALA A N 1
ATOM 690 C CA . ALA A 1 93 ? 25.802 9.584 14.719 1.00 16.12 93 ALA A CA 1
ATOM 691 C C . ALA A 1 93 ? 26.609 8.370 14.285 1.00 16.05 93 ALA A C 1
ATOM 692 O O . ALA A 1 93 ? 27.623 8.504 13.597 1.00 17.07 93 ALA A O 1
ATOM 694 N N . LYS A 1 94 ? 26.173 7.181 14.673 1.00 16.68 94 LYS A N 1
ATOM 695 C CA . LYS A 1 94 ? 26.839 5.970 14.182 1.00 17.92 94 LYS A CA 1
ATOM 696 C C . LYS A 1 94 ? 26.749 5.822 12.684 1.00 17.54 94 LYS A C 1
ATOM 697 O O . LYS A 1 94 ? 27.701 5.360 12.077 1.00 17.80 94 LYS A O 1
ATOM 703 N N . ALA A 1 95 ? 25.577 6.103 12.109 1.00 17.30 95 ALA A N 1
ATOM 704 C CA . ALA A 1 95 ? 25.409 6.093 10.644 1.00 17.34 95 ALA A CA 1
ATOM 705 C C . ALA A 1 95 ? 26.287 7.113 9.956 1.00 16.69 95 ALA A C 1
ATOM 706 O O . ALA A 1 95 ? 26.803 6.831 8.870 1.00 17.67 95 ALA A O 1
ATOM 708 N N . ALA A 1 96 ? 26.431 8.301 10.551 1.00 15.81 96 ALA A N 1
ATOM 709 C CA . ALA A 1 96 ? 27.318 9.317 10.039 1.00 16.44 96 ALA A CA 1
ATOM 710 C C . ALA A 1 96 ? 28.778 8.837 10.089 1.00 16.92 96 ALA A C 1
ATOM 711 O O . ALA A 1 96 ? 29.557 9.055 9.137 1.00 14.89 96 ALA A O 1
ATOM 713 N N . LYS A 1 97 ? 29.162 8.222 11.205 1.00 18.47 97 LYS A N 1
ATOM 714 C CA . LYS A 1 97 ? 30.516 7.699 11.328 1.00 18.78 97 LYS A CA 1
ATOM 715 C C . LYS A 1 97 ? 30.812 6.677 10.229 1.00 19.74 97 LYS A C 1
ATOM 716 O O . LYS A 1 97 ? 31.808 6.792 9.532 1.00 19.87 97 LYS A O 1
ATOM 722 N N . GLU A 1 98 ? 29.928 5.702 10.048 1.00 20.10 98 GLU A N 1
ATOM 723 C CA . GLU A 1 98 ? 30.144 4.676 9.035 1.00 22.75 98 GLU A CA 1
ATOM 724 C C . GLU A 1 98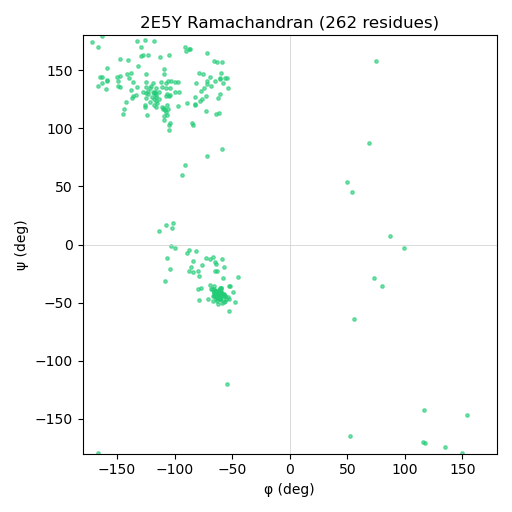 ? 30.106 5.238 7.622 1.00 21.93 98 GLU A C 1
ATOM 725 O O . GLU A 1 98 ? 30.899 4.824 6.792 1.00 23.03 98 GLU A O 1
ATOM 731 N N . ARG A 1 99 ? 29.221 6.193 7.354 1.00 21.92 99 ARG A N 1
ATOM 732 C CA . ARG A 1 99 ? 29.150 6.856 6.041 1.00 21.93 99 ARG A CA 1
ATOM 733 C C . ARG A 1 99 ? 30.446 7.577 5.699 1.00 20.84 99 ARG A C 1
ATOM 734 O O . ARG A 1 99 ? 30.956 7.443 4.605 1.00 19.92 99 ARG A O 1
ATOM 742 N N . ALA A 1 100 ? 30.985 8.342 6.654 1.00 20.00 100 ALA A N 1
ATOM 743 C CA . ALA A 1 100 ? 32.264 9.037 6.497 1.00 19.10 100 ALA A CA 1
ATOM 744 C C . ALA A 1 100 ? 33.433 8.049 6.286 1.00 19.81 100 ALA A C 1
ATOM 745 O O . ALA A 1 100 ? 34.304 8.290 5.414 1.00 18.85 100 ALA A O 1
ATOM 747 N N . GLU A 1 101 ? 33.453 6.966 7.061 1.00 20.24 101 GLU A N 1
ATOM 748 C CA . GLU A 1 101 ? 34.490 5.907 6.916 1.00 22.60 101 GLU A CA 1
ATOM 749 C C . GLU A 1 101 ? 34.407 5.268 5.523 1.00 23.52 101 GLU A C 1
ATOM 750 O O . GLU A 1 101 ? 35.450 5.015 4.894 1.00 24.45 101 GLU A O 1
ATOM 756 N N . ARG A 1 102 ? 33.199 5.058 5.004 1.00 23.15 102 ARG A N 1
ATOM 757 C CA . ARG A 1 102 ? 33.084 4.506 3.637 1.00 25.30 102 ARG A CA 1
ATOM 758 C C . ARG A 1 102 ? 33.639 5.477 2.627 1.00 25.65 102 ARG A C 1
ATOM 759 O O . ARG A 1 102 ? 34.334 5.095 1.675 1.00 23.86 102 ARG A O 1
ATOM 767 N N . ARG A 1 103 ? 33.305 6.751 2.819 1.00 26.66 103 ARG A N 1
ATOM 768 C CA . ARG A 1 103 ? 33.811 7.821 1.930 1.00 27.58 103 ARG A CA 1
ATOM 769 C C . ARG A 1 103 ? 35.314 7.945 1.924 1.00 27.98 103 ARG A C 1
ATOM 770 O O . ARG A 1 103 ? 35.921 8.048 0.842 1.00 27.39 103 ARG A O 1
ATOM 778 N N . LEU A 1 104 ? 35.892 7.947 3.121 1.00 28.28 104 LEU A N 1
ATOM 779 C CA . LEU A 1 104 ? 37.341 8.063 3.316 1.00 30.14 104 LEU A CA 1
ATOM 780 C C . LEU A 1 104 ? 38.074 6.890 2.674 1.00 32.96 104 LEU A C 1
ATOM 781 O O . LEU A 1 104 ? 39.081 7.102 1.997 1.00 33.76 104 LEU A O 1
ATOM 786 N N . GLN A 1 105 ? 37.544 5.675 2.870 1.00 35.79 105 GLN A N 1
ATOM 787 C CA . GLN A 1 105 ? 38.124 4.438 2.304 1.00 39.75 105 GLN A CA 1
ATOM 788 C C . GLN A 1 105 ? 38.073 4.340 0.793 1.00 41.35 105 GLN A C 1
ATOM 789 O O . GLN A 1 105 ? 38.701 3.458 0.212 1.00 42.33 105 GLN A O 1
ATOM 795 N N . SER A 1 106 ? 37.332 5.232 0.154 1.00 43.79 106 SER A N 1
ATOM 796 C CA . SER A 1 106 ? 37.174 5.180 -1.278 1.00 46.64 106 SER A CA 1
ATOM 797 C C . SER A 1 106 ? 38.327 5.817 -2.051 1.00 48.11 106 SER A C 1
ATOM 798 O O . SER A 1 106 ? 38.590 7.023 -1.933 1.00 48.40 106 SER A O 1
ATOM 801 N N . GLN A 1 107 ? 38.976 5.003 -2.879 1.00 49.74 107 GLN A N 1
ATOM 802 C CA . GLN A 1 107 ? 40.131 5.441 -3.664 1.00 51.19 107 GLN A CA 1
ATOM 803 C C . GLN A 1 107 ? 39.692 6.172 -4.914 1.00 53.12 107 GLN A C 1
ATOM 804 O O . GLN A 1 107 ? 40.525 6.719 -5.640 1.00 53.74 107 GLN A O 1
ATOM 810 N N . GLN A 1 108 ? 38.378 6.200 -5.146 1.00 55.37 108 GLN A N 1
ATOM 811 C CA . GLN A 1 108 ? 37.806 6.980 -6.248 1.00 57.46 108 GLN A CA 1
ATOM 812 C C . GLN A 1 108 ? 38.164 8.457 -6.113 1.00 58.03 108 GLN A C 1
ATOM 813 O O . GLN A 1 108 ? 38.447 8.937 -5.004 1.00 58.23 108 GLN A O 1
ATOM 819 N N . ASP A 1 109 ? 38.130 9.153 -7.254 1.00 58.83 109 ASP A N 1
ATOM 820 C CA . ASP A 1 109 ? 38.613 10.535 -7.428 1.00 59.23 109 ASP A CA 1
ATOM 821 C C . ASP A 1 109 ? 38.036 11.574 -6.471 1.00 58.99 109 ASP A C 1
ATOM 822 O O . ASP A 1 109 ? 38.212 11.448 -5.251 1.00 59.80 109 ASP A O 1
ATOM 827 N N . ASP A 1 110 ? 37.369 12.602 -7.008 1.00 58.42 110 ASP A N 1
ATOM 828 C CA . ASP A 1 110 ? 36.888 13.702 -6.157 1.00 57.28 110 ASP A CA 1
ATOM 829 C C . ASP A 1 110 ? 35.702 13.350 -5.233 1.00 55.76 110 ASP A C 1
ATOM 830 O O . ASP A 1 110 ? 34.553 13.697 -5.491 1.00 55.79 110 ASP A O 1
ATOM 835 N N . ILE A 1 111 ? 36.023 12.630 -4.153 1.00 53.80 111 ILE A N 1
ATOM 836 C CA . ILE A 1 111 ? 35.103 12.417 -3.030 1.00 51.21 111 ILE A CA 1
ATOM 837 C C . ILE A 1 111 ? 35.065 13.629 -2.073 1.00 49.70 111 ILE A C 1
ATOM 838 O O . ILE A 1 111 ? 34.076 13.841 -1.362 1.00 50.50 111 ILE A O 1
ATOM 843 N N . ASP A 1 112 ? 36.110 14.443 -2.077 1.00 46.88 112 ASP A N 1
ATOM 844 C CA . ASP A 1 112 ? 36.278 15.485 -1.037 1.00 44.27 112 ASP A CA 1
ATOM 845 C C . ASP A 1 112 ? 36.575 14.898 0.371 1.00 42.58 112 ASP A C 1
ATOM 846 O O . ASP A 1 112 ? 35.691 14.702 1.233 1.00 40.83 112 ASP A O 1
ATOM 851 N N . PHE A 1 113 ? 37.866 14.693 0.586 1.00 40.21 113 PHE A N 1
ATOM 852 C CA . PHE A 1 113 ? 38.404 14.063 1.798 1.00 38.10 113 PHE A CA 1
ATOM 853 C C . PHE A 1 113 ? 38.545 14.923 3.068 1.00 37.20 113 PHE A C 1
ATOM 854 O O . PHE A 1 113 ? 38.308 14.433 4.186 1.00 37.23 113 PHE A O 1
ATOM 862 N N . LYS A 1 114 ? 38.944 16.180 2.918 1.00 35.72 114 LYS A N 1
ATOM 863 C CA . LYS A 1 114 ? 39.053 17.105 4.043 1.00 34.48 114 LYS A CA 1
ATOM 864 C C . LYS A 1 114 ? 37.782 17.224 4.927 1.00 33.40 114 LYS A C 1
ATOM 865 O O . LYS A 1 114 ? 37.843 17.219 6.171 1.00 32.26 114 LYS A O 1
ATOM 871 N N . ARG A 1 115 ? 36.651 17.366 4.247 1.00 32.78 115 ARG A N 1
ATOM 872 C CA . ARG A 1 115 ? 35.333 17.535 4.875 1.00 31.13 115 ARG A CA 1
ATOM 873 C C . ARG A 1 115 ? 34.796 16.159 5.206 1.00 28.47 115 ARG A C 1
ATOM 874 O O . ARG A 1 115 ? 33.940 16.045 6.070 1.00 27.37 115 ARG A O 1
ATOM 882 N N . ALA A 1 116 ? 35.262 15.112 4.504 1.00 25.85 116 ALA A N 1
ATOM 883 C CA . ALA A 1 116 ? 34.945 13.745 4.934 1.00 23.23 116 ALA A CA 1
ATOM 884 C C . ALA A 1 116 ? 35.612 13.473 6.292 1.00 20.35 116 ALA A C 1
ATOM 885 O O . ALA A 1 116 ? 35.025 12.804 7.148 1.00 18.65 116 ALA A O 1
ATOM 887 N N . GLU A 1 117 ? 36.839 13.957 6.469 1.00 18.52 117 GLU A N 1
ATOM 888 C CA . GLU A 1 117 ? 37.540 13.756 7.772 1.00 18.46 117 GLU A CA 1
ATOM 889 C C . GLU A 1 117 ? 36.847 14.542 8.870 1.00 17.75 117 GLU A C 1
ATOM 890 O O . GLU A 1 117 ? 36.700 14.071 9.980 1.00 16.24 117 GLU A O 1
ATOM 896 N N . LEU A 1 118 ? 36.370 15.745 8.547 1.00 17.48 118 LEU A N 1
ATOM 897 C CA . LEU A 1 118 ? 35.632 16.542 9.548 1.00 17.82 118 LEU A CA 1
ATOM 898 C C . LEU A 1 118 ? 34.322 15.882 9.942 1.00 17.51 118 LEU A C 1
ATOM 899 O O . LEU A 1 118 ? 33.984 15.843 11.120 1.00 16.89 118 LEU A O 1
ATOM 904 N N . ALA A 1 119 ? 33.620 15.305 8.966 1.00 17.50 119 ALA A N 1
ATOM 905 C CA . ALA A 1 119 ? 32.365 14.576 9.219 1.00 16.87 119 ALA A CA 1
ATOM 906 C C . ALA A 1 119 ? 32.562 13.422 10.195 1.00 17.92 119 ALA A C 1
ATOM 907 O O . ALA A 1 119 ? 31.711 13.202 11.097 1.00 16.23 119 ALA A O 1
ATOM 909 N N . LEU A 1 120 ? 33.662 12.679 10.002 1.00 17.26 120 LEU A N 1
ATOM 910 C CA . LEU A 1 120 ? 34.031 11.600 10.908 1.00 18.26 120 LEU A CA 1
ATOM 911 C C . LEU A 1 120 ? 34.342 12.096 12.338 1.00 18.20 120 LEU A C 1
ATOM 912 O O . LEU A 1 120 ? 33.876 11.496 13.333 1.00 19.17 120 LEU A O 1
ATOM 917 N N . LYS A 1 121 ? 35.135 13.161 12.448 1.00 17.25 121 LYS A N 1
ATOM 918 C CA . LYS A 1 121 ? 35.405 13.769 13.773 1.00 18.87 121 LYS A CA 1
ATOM 919 C C . LYS A 1 121 ? 34.104 14.172 14.489 1.00 17.59 121 LYS A C 1
ATOM 920 O O . LYS A 1 121 ? 33.958 13.907 15.667 1.00 17.06 121 LYS A O 1
ATOM 926 N N . ARG A 1 122 ? 33.163 14.796 13.776 1.00 17.13 122 ARG A N 1
ATOM 927 C CA . ARG A 1 122 ? 31.888 15.195 14.385 1.00 16.48 122 ARG A CA 1
ATOM 928 C C . ARG A 1 122 ? 31.106 14.040 14.918 1.00 16.40 122 ARG A C 1
ATOM 929 O O . ARG A 1 122 ? 30.492 14.171 16.003 1.00 15.39 122 ARG A O 1
ATOM 937 N N . ALA A 1 123 ? 31.082 12.920 14.166 1.00 16.56 123 ALA A N 1
ATOM 938 C CA . ALA A 1 123 ? 30.296 11.760 14.570 1.00 16.89 123 ALA A CA 1
ATOM 939 C C . ALA A 1 123 ? 30.944 11.079 15.784 1.00 17.89 123 ALA A C 1
ATOM 940 O O . ALA A 1 123 ? 30.276 10.722 16.749 1.00 16.96 123 ALA A O 1
ATOM 942 N N . MET A 1 124 ? 32.249 10.878 15.698 1.00 18.69 124 MET A N 1
ATOM 943 C CA . MET A 1 124 ? 32.990 10.308 16.821 1.00 20.20 124 MET A CA 1
ATOM 944 C C . MET A 1 124 ? 32.833 11.128 18.089 1.00 19.43 124 MET A C 1
ATOM 945 O O . MET A 1 124 ? 32.626 10.556 19.176 1.00 20.29 124 MET A O 1
ATOM 950 N N . ASN A 1 125 ? 32.899 12.452 17.973 1.00 18.22 125 ASN A N 1
ATOM 951 C CA . ASN A 1 125 ? 32.738 13.317 19.125 1.00 17.99 125 ASN A CA 1
ATOM 952 C C . ASN A 1 125 ? 31.330 13.161 19.753 1.00 18.51 125 ASN A C 1
ATOM 953 O O . ASN A 1 125 ? 31.162 13.097 20.996 1.00 17.71 125 ASN A O 1
ATOM 958 N N . ARG A 1 126 ? 30.307 13.168 18.901 1.00 17.18 126 ARG A N 1
ATOM 959 C CA . ARG A 1 126 ? 28.915 12.944 19.351 1.00 17.86 126 ARG A CA 1
ATOM 960 C C . ARG A 1 126 ? 28.708 11.598 20.023 1.00 17.98 126 ARG A C 1
ATOM 961 O O . ARG A 1 126 ? 27.997 11.491 21.049 1.00 18.17 126 ARG A O 1
ATOM 969 N N . LEU A 1 127 ? 29.307 10.563 19.458 1.00 18.24 127 LEU A N 1
ATOM 970 C CA . LEU A 1 127 ? 29.169 9.231 20.046 1.00 19.68 127 LEU A CA 1
ATOM 971 C C . LEU A 1 127 ? 29.831 9.155 21.418 1.00 21.03 127 LEU A C 1
ATOM 972 O O . LEU A 1 127 ? 29.312 8.546 22.340 1.00 22.39 127 LEU A O 1
ATOM 977 N N . SER A 1 128 ? 30.997 9.756 21.515 1.00 21.95 128 SER A N 1
ATOM 978 C CA . SER A 1 128 ? 31.727 9.888 22.789 1.00 22.73 128 SER A CA 1
ATOM 979 C C . SER A 1 128 ? 30.994 10.743 23.868 1.00 22.42 128 SER A C 1
ATOM 980 O O . SER A 1 128 ? 30.821 10.293 24.993 1.00 23.80 128 SER A O 1
ATOM 983 N N . VAL A 1 129 ? 30.496 11.932 23.522 1.00 22.00 129 VAL A N 1
ATOM 984 C CA . VAL A 1 129 ? 29.700 12.764 24.384 1.00 21.24 129 VAL A CA 1
ATOM 985 C C . VAL A 1 129 ? 28.351 12.135 24.805 1.00 23.36 129 VAL A C 1
ATOM 986 O O . VAL A 1 129 ? 27.958 12.218 25.992 1.00 21.62 129 VAL A O 1
ATOM 990 N N . ALA A 1 130 ? 27.629 11.503 23.871 1.00 23.24 130 ALA A N 1
ATOM 991 C CA . ALA A 1 130 ? 26.364 10.819 24.233 1.00 25.14 130 ALA A CA 1
ATOM 992 C C . ALA A 1 130 ? 26.573 9.849 25.427 1.00 25.54 130 ALA A C 1
ATOM 993 O O . ALA A 1 130 ? 25.685 9.675 26.255 1.00 25.96 130 ALA A O 1
ATOM 995 N N . GLU A 1 131 ? 27.734 9.220 25.471 1.00 28.09 131 GLU A N 1
ATOM 996 C CA . GLU A 1 131 ? 28.094 8.292 26.550 1.00 31.02 131 GLU A CA 1
ATOM 997 C C . GLU A 1 131 ? 28.180 9.012 27.899 1.00 32.44 131 GLU A C 1
ATOM 998 O O . GLU A 1 131 ? 28.185 8.360 28.959 1.00 31.77 131 GLU A O 1
ATOM 1004 N N . MET A 1 132 ? 28.271 10.336 27.877 1.00 32.70 132 MET A N 1
ATOM 1005 C CA . MET A 1 132 ? 28.427 11.082 29.116 1.00 34.85 132 MET A CA 1
ATOM 1006 C C . MET A 1 132 ? 27.135 11.712 29.576 1.00 35.35 132 MET A C 1
ATOM 1007 O O . MET A 1 132 ? 27.170 12.663 30.381 1.00 36.52 132 MET A O 1
ATOM 1012 N N . LYS A 1 133 ? 25.998 11.225 29.071 1.00 36.32 133 LYS A N 1
ATOM 1013 C CA . LYS A 1 133 ? 24.709 11.871 29.375 1.00 36.76 133 LYS A CA 1
ATOM 1014 C C . LYS A 1 133 ? 24.270 11.651 30.826 1.00 37.07 133 LYS A C 1
ATOM 1015 O O . LYS A 1 133 ? 23.457 12.411 31.338 1.00 37.46 133 LYS A O 1
ATOM 1022 N N . MET B 1 1 ? 29.031 62.782 13.108 1.00 52.74 1 MET B N 1
ATOM 1023 C CA . MET B 1 1 ? 29.040 61.630 12.159 1.00 53.10 1 MET B CA 1
ATOM 1024 C C . MET B 1 1 ? 29.549 60.366 12.858 1.00 51.09 1 MET B C 1
ATOM 1025 O O . MET B 1 1 ? 30.747 60.030 12.784 1.00 51.56 1 MET B O 1
ATOM 1030 N N . LYS B 1 2 ? 28.629 59.674 13.535 1.00 48.88 2 LYS B N 1
ATOM 1031 C CA . LYS B 1 2 ? 28.981 58.554 14.408 1.00 46.50 2 LYS B CA 1
ATOM 1032 C C . LYS B 1 2 ? 29.348 57.282 13.639 1.00 43.86 2 LYS B C 1
ATOM 1033 O O . LYS B 1 2 ? 28.814 56.981 12.554 1.00 42.91 2 LYS B O 1
ATOM 1039 N N . THR B 1 3 ? 30.280 56.551 14.251 1.00 41.66 3 THR B N 1
ATOM 1040 C CA . THR B 1 3 ? 30.792 55.294 13.721 1.00 38.42 3 THR B CA 1
ATOM 1041 C C . THR B 1 3 ? 30.694 54.191 14.754 1.00 37.06 3 THR B C 1
ATOM 1042 O O . THR B 1 3 ? 30.484 54.450 15.951 1.00 36.90 3 THR B O 1
ATOM 1046 N N . ILE B 1 4 ? 30.808 52.960 14.269 1.00 34.62 4 ILE B N 1
ATOM 1047 C CA . ILE B 1 4 ? 30.852 51.776 15.106 1.00 33.25 4 ILE B CA 1
ATOM 1048 C C . ILE B 1 4 ? 32.179 51.037 14.846 1.00 31.12 4 ILE B C 1
ATOM 1049 O O . ILE B 1 4 ? 32.658 50.967 13.722 1.00 30.90 4 ILE B O 1
ATOM 1054 N N . HIS B 1 5 ? 32.815 50.599 15.922 1.00 29.97 5 HIS B N 1
ATOM 1055 C CA . HIS B 1 5 ? 34.030 49.806 15.872 1.00 28.08 5 HIS B CA 1
ATOM 1056 C C . HIS B 1 5 ? 33.625 48.410 15.399 1.00 27.12 5 HIS B C 1
ATOM 1057 O O . HIS B 1 5 ? 32.902 47.711 16.102 1.00 27.23 5 HIS B O 1
ATOM 1064 N N . VAL B 1 6 ? 34.095 48.015 14.220 1.00 26.42 6 VAL B N 1
ATOM 1065 C CA . VAL B 1 6 ? 33.864 46.647 13.689 1.00 24.83 6 VAL B CA 1
ATOM 1066 C C . VAL B 1 6 ? 35.127 45.797 13.606 1.00 24.12 6 VAL B C 1
ATOM 1067 O O . VAL B 1 6 ? 36.203 46.298 13.235 1.00 23.49 6 VAL B O 1
ATOM 1071 N N . SER B 1 7 ? 34.978 44.506 13.958 1.00 23.19 7 SER B N 1
ATOM 1072 C CA . SER B 1 7 ? 36.074 43.548 13.887 1.00 23.78 7 SER B CA 1
ATOM 1073 C C . SER B 1 7 ? 35.589 42.260 13.189 1.00 22.13 7 SER B C 1
ATOM 1074 O O . SER B 1 7 ? 34.490 41.784 13.449 1.00 21.75 7 SER B O 1
ATOM 1077 N N . VAL B 1 8 ? 36.407 41.743 12.270 1.00 21.55 8 VAL B N 1
ATOM 1078 C CA . VAL B 1 8 ? 36.112 40.461 11.642 1.00 21.53 8 VAL B CA 1
ATOM 1079 C C . VAL B 1 8 ? 37.202 39.501 12.028 1.00 21.26 8 VAL B C 1
ATOM 1080 O O . VAL B 1 8 ? 38.374 39.773 11.782 1.00 20.52 8 VAL B O 1
ATOM 1084 N N . VAL B 1 9 ? 36.792 38.379 12.626 1.00 21.36 9 VAL B N 1
ATOM 1085 C CA . VAL B 1 9 ? 37.698 37.375 13.201 1.00 21.47 9 VAL B CA 1
ATOM 1086 C C . VAL B 1 9 ? 37.393 36.010 12.586 1.00 20.32 9 VAL B C 1
ATOM 1087 O O . VAL B 1 9 ? 36.214 35.629 12.454 1.00 18.96 9 VAL B O 1
ATOM 1091 N N . THR B 1 10 ? 38.460 35.299 12.224 1.00 20.62 10 THR B N 1
ATOM 1092 C CA . THR B 1 10 ? 38.379 33.911 11.754 1.00 20.52 10 THR B CA 1
ATOM 1093 C C . THR B 1 10 ? 39.153 33.020 12.728 1.00 22.57 10 THR B C 1
ATOM 1094 O O . THR B 1 10 ? 39.750 33.540 13.675 1.00 22.87 10 THR B O 1
ATOM 1098 N N . PRO B 1 11 ? 39.129 31.686 12.537 1.00 23.45 11 PRO B N 1
ATOM 1099 C CA . PRO B 1 11 ? 39.995 30.866 13.406 1.00 26.14 11 PRO B CA 1
ATOM 1100 C C . PRO B 1 11 ? 41.487 31.186 13.327 1.00 27.65 11 PRO B C 1
ATOM 1101 O O . PRO B 1 11 ? 42.222 30.749 14.183 1.00 28.26 11 PRO B O 1
ATOM 1105 N N . ASP B 1 12 ? 41.922 31.967 12.340 1.00 29.20 12 ASP B N 1
ATOM 1106 C CA . ASP B 1 12 ? 43.293 32.431 12.323 1.00 31.53 12 ASP B CA 1
ATOM 1107 C C . ASP B 1 12 ? 43.487 33.750 13.057 1.00 32.17 12 ASP B C 1
ATOM 1108 O O . ASP B 1 12 ? 44.601 34.194 13.210 1.00 33.81 12 ASP B O 1
ATOM 1113 N N . GLY B 1 13 ? 42.417 34.390 13.493 1.00 32.99 13 GLY B N 1
ATOM 1114 C CA . GLY B 1 13 ? 42.529 35.703 14.152 1.00 33.02 13 GLY B CA 1
ATOM 1115 C C . GLY B 1 13 ? 41.839 36.795 13.342 1.00 33.54 13 GLY B C 1
ATOM 1116 O O . GLY B 1 13 ? 41.082 36.498 12.412 1.00 32.44 13 GLY B O 1
ATOM 1117 N N . PRO B 1 14 ? 42.041 38.073 13.730 1.00 34.31 14 PRO B N 1
ATOM 1118 C CA . PRO B 1 14 ? 41.450 39.226 13.025 1.00 34.27 14 PRO B CA 1
ATOM 1119 C C . PRO B 1 14 ? 41.877 39.341 11.586 1.00 33.45 14 PRO B C 1
ATOM 1120 O O . PRO B 1 14 ? 43.074 39.263 11.272 1.00 34.28 14 PRO B O 1
ATOM 1124 N N . VAL B 1 15 ? 40.897 39.482 10.703 1.00 31.82 15 VAL B N 1
ATOM 1125 C CA . VAL B 1 15 ? 41.203 39.772 9.299 1.00 30.83 15 VAL B CA 1
ATOM 1126 C C . VAL B 1 15 ? 40.882 41.241 8.890 1.00 29.94 15 VAL B C 1
ATOM 1127 O O . VAL B 1 15 ? 41.272 41.700 7.814 1.00 27.38 15 VAL B O 1
ATOM 1131 N N . TYR B 1 16 ? 40.166 41.966 9.760 1.00 28.38 16 TYR B N 1
ATOM 1132 C CA . TYR B 1 16 ? 39.739 43.295 9.420 1.00 27.83 16 TYR B CA 1
ATOM 1133 C C . TYR B 1 16 ? 39.255 44.020 10.673 1.00 26.56 16 TYR B C 1
ATOM 1134 O O . TYR B 1 16 ? 38.548 43.440 11.490 1.00 25.00 16 TYR B O 1
ATOM 1143 N N . GLU B 1 17 ? 39.659 45.272 10.819 1.00 25.60 17 GLU B N 1
ATOM 1144 C CA . GLU B 1 17 ? 39.195 46.093 11.920 1.00 26.76 17 GLU B CA 1
ATOM 1145 C C . GLU B 1 17 ? 39.132 47.508 11.442 1.00 25.86 17 GLU B C 1
ATOM 1146 O O . GLU B 1 17 ? 40.055 47.967 10.783 1.00 25.92 17 GLU B O 1
ATOM 1152 N N . ASP B 1 18 ? 38.051 48.205 11.773 1.00 25.55 18 ASP B N 1
ATOM 1153 C CA . ASP B 1 18 ? 37.882 49.596 11.366 1.00 26.74 18 ASP B CA 1
ATOM 1154 C C . ASP B 1 18 ? 36.720 50.255 12.148 1.00 26.25 18 ASP B C 1
ATOM 1155 O O . ASP B 1 18 ? 36.005 49.606 12.899 1.00 28.12 18 ASP B O 1
ATOM 1160 N N . ASP B 1 19 ? 36.593 51.564 12.032 1.00 26.07 19 ASP B N 1
ATOM 1161 C CA . ASP B 1 19 ? 35.442 52.260 12.596 1.00 25.82 19 ASP B CA 1
ATOM 1162 C C . ASP B 1 19 ? 34.613 52.746 11.433 1.00 25.08 19 ASP B C 1
ATOM 1163 O O . ASP B 1 19 ? 35.114 53.480 10.594 1.00 25.76 19 ASP B O 1
ATOM 1168 N N . VAL B 1 20 ? 33.372 52.273 11.324 1.00 24.25 20 VAL B N 1
ATOM 1169 C CA . VAL B 1 20 ? 32.581 52.514 10.104 1.00 24.68 20 VAL B CA 1
ATOM 1170 C C . VAL B 1 20 ? 31.185 53.079 10.411 1.00 25.22 20 VAL B C 1
ATOM 1171 O O . VAL B 1 20 ? 30.783 53.105 11.559 1.00 25.03 20 VAL B O 1
ATOM 1175 N N . GLU B 1 21 ? 30.460 53.527 9.391 1.00 26.35 21 GLU B N 1
ATOM 1176 C CA . GLU B 1 21 ? 29.167 54.167 9.615 1.00 28.12 21 GLU B CA 1
ATOM 1177 C C . GLU B 1 21 ? 28.072 53.159 9.663 1.00 28.18 21 GLU B C 1
ATOM 1178 O O . GLU B 1 21 ? 27.032 53.426 10.250 1.00 28.15 21 GLU B O 1
ATOM 1184 N N . MET B 1 22 ? 28.302 51.987 9.052 1.00 26.35 22 MET B N 1
ATOM 1185 C CA . MET B 1 22 ? 27.283 50.970 8.912 1.00 26.60 22 MET B CA 1
ATOM 1186 C C . MET B 1 22 ? 27.904 49.628 8.532 1.00 25.73 22 MET B C 1
ATOM 1187 O O . MET B 1 22 ? 28.855 49.581 7.789 1.00 25.18 22 MET B O 1
ATOM 1192 N N . VAL B 1 23 ? 27.331 48.555 9.052 1.00 26.22 23 VAL B N 1
ATOM 1193 C CA . VAL B 1 23 ? 27.742 47.186 8.742 1.00 26.75 23 VAL B CA 1
ATOM 1194 C C . VAL B 1 23 ? 26.500 46.514 8.288 1.00 25.50 23 VAL B C 1
ATOM 1195 O O . VAL B 1 23 ? 25.553 46.460 9.046 1.00 28.08 23 VAL B O 1
ATOM 1199 N N . SER B 1 24 ? 26.479 46.015 7.064 1.00 25.52 24 SER B N 1
ATOM 1200 C CA . SER B 1 24 ? 25.345 45.248 6.567 1.00 25.01 24 SER B CA 1
ATOM 1201 C C . SER B 1 24 ? 25.766 43.803 6.332 1.00 24.75 24 SER B C 1
ATOM 1202 O O . SER B 1 24 ? 26.778 43.554 5.693 1.00 24.21 24 SER B O 1
ATOM 1205 N N . VAL B 1 25 ? 24.959 42.887 6.856 1.00 24.86 25 VAL B N 1
ATOM 1206 C CA . VAL B 1 25 ? 25.186 41.442 6.861 1.00 24.44 25 VAL B CA 1
ATOM 1207 C C . VAL B 1 25 ? 23.858 40.720 6.592 1.00 25.89 25 VAL B C 1
ATOM 1208 O O . VAL B 1 25 ? 22.780 41.295 6.776 1.00 25.96 25 VAL B O 1
ATOM 1212 N N . LYS B 1 26 ? 23.949 39.472 6.133 1.00 26.81 26 LYS B N 1
ATOM 1213 C CA . LYS B 1 26 ? 22.796 38.608 5.879 1.00 29.11 26 LYS B CA 1
ATOM 1214 C C . LYS B 1 26 ? 22.697 37.565 6.998 1.00 28.64 26 LYS B C 1
ATOM 1215 O O . LYS B 1 26 ? 23.495 36.620 7.058 1.00 27.29 26 LYS B O 1
ATOM 1221 N N . ALA B 1 27 ? 21.760 37.786 7.922 1.00 29.35 27 ALA B N 1
ATOM 1222 C CA . ALA B 1 27 ? 21.543 36.856 9.044 1.00 30.01 27 ALA B CA 1
ATOM 1223 C C . ALA B 1 27 ? 20.592 35.805 8.542 1.00 31.58 27 ALA B C 1
ATOM 1224 O O . ALA B 1 27 ? 19.987 35.978 7.483 1.00 30.76 27 ALA B O 1
ATOM 1226 N N . LYS B 1 28 ? 20.430 34.728 9.299 1.00 33.96 28 LYS B N 1
ATOM 1227 C CA . LYS B 1 28 ? 19.512 33.683 8.882 1.00 36.68 28 LYS B CA 1
ATOM 1228 C C . LYS B 1 28 ? 18.095 34.240 8.822 1.00 37.48 28 LYS B C 1
ATOM 1229 O O . LYS B 1 28 ? 17.263 33.729 8.066 1.00 37.94 28 LYS B O 1
ATOM 1235 N N . SER B 1 29 ? 17.850 35.321 9.570 1.00 38.03 29 SER B N 1
ATOM 1236 C CA . SER B 1 29 ? 16.520 35.938 9.616 1.00 39.31 29 SER B CA 1
ATOM 1237 C C . SER B 1 29 ? 16.235 36.950 8.505 1.00 39.52 29 SER B C 1
ATOM 1238 O O . SER B 1 29 ? 15.058 37.243 8.233 1.00 40.24 29 SER B O 1
ATOM 1241 N N . GLY B 1 30 ? 17.298 37.462 7.870 1.00 39.01 30 GLY B N 1
ATOM 1242 C CA . GLY B 1 30 ? 17.203 38.481 6.814 1.00 38.19 30 GLY B CA 1
ATOM 1243 C C . GLY B 1 30 ? 18.424 39.379 6.791 1.00 37.64 30 GLY B C 1
ATOM 1244 O O . GLY B 1 30 ? 19.359 39.207 7.599 1.00 37.96 30 GLY B O 1
ATOM 1245 N N . GLU B 1 31 ? 18.424 40.339 5.868 1.00 37.06 31 GLU B N 1
ATOM 1246 C CA . GLU B 1 31 ? 19.459 41.362 5.808 1.00 37.19 31 GLU B CA 1
ATOM 1247 C C . GLU B 1 31 ? 19.336 42.293 7.027 1.00 37.01 31 GLU B C 1
ATOM 1248 O O . GLU B 1 31 ? 18.215 42.682 7.399 1.00 36.82 31 GLU B O 1
ATOM 1254 N N . LEU B 1 32 ? 20.485 42.625 7.637 1.00 35.85 32 LEU B N 1
ATOM 1255 C CA . LEU B 1 32 ? 20.554 43.589 8.751 1.00 34.65 32 LEU B CA 1
ATOM 1256 C C . LEU B 1 32 ? 21.477 44.777 8.407 1.00 34.37 32 LEU B C 1
ATOM 1257 O O . LEU B 1 32 ? 22.574 44.587 7.883 1.00 34.37 32 LEU B O 1
ATOM 1262 N N . GLY B 1 33 ? 21.032 45.997 8.695 1.00 32.96 33 GLY B N 1
ATOM 1263 C CA . GLY B 1 33 ? 21.880 47.164 8.599 1.00 32.00 33 GLY B CA 1
ATOM 1264 C C . GLY B 1 33 ? 22.142 47.620 10.030 1.00 32.35 33 GLY B C 1
ATOM 1265 O O . GLY B 1 33 ? 21.226 48.081 10.717 1.00 34.04 33 GLY B O 1
ATOM 1266 N N . ILE B 1 34 ? 23.374 47.454 10.487 1.00 30.05 34 ILE B N 1
ATOM 1267 C CA . ILE B 1 34 ? 23.731 47.747 11.858 1.00 29.16 34 ILE B CA 1
ATOM 1268 C C . ILE B 1 34 ? 24.331 49.120 11.865 1.00 28.38 34 ILE B C 1
ATOM 1269 O O . ILE B 1 34 ? 25.357 49.377 11.212 1.00 26.92 34 ILE B O 1
ATOM 1274 N N . LEU B 1 35 ? 23.676 50.008 12.603 1.00 28.42 35 LEU B N 1
ATOM 1275 C CA . LEU B 1 35 ? 24.167 51.366 12.811 1.00 29.96 35 LEU B CA 1
ATOM 1276 C C . LEU B 1 35 ? 24.570 51.580 14.277 1.00 29.92 35 LEU B C 1
ATOM 1277 O O . LEU B 1 35 ? 24.154 50.805 15.148 1.00 29.88 35 LEU B O 1
ATOM 1282 N N . PRO B 1 36 ? 25.387 52.627 14.550 1.00 30.79 36 PRO B N 1
ATOM 1283 C CA . PRO B 1 36 ? 25.720 52.938 15.955 1.00 31.68 36 PRO B CA 1
ATOM 1284 C C . PRO B 1 36 ? 24.414 53.094 16.730 1.00 31.29 36 PRO B C 1
ATOM 1285 O O . PRO B 1 36 ? 23.474 53.682 16.216 1.00 31.17 36 PRO B O 1
ATOM 1289 N N . GLY B 1 37 ? 24.337 52.484 17.916 1.00 32.07 37 GLY B N 1
ATOM 1290 C CA . GLY B 1 37 ? 23.120 52.504 18.731 1.00 32.17 37 GLY B CA 1
ATOM 1291 C C . GLY B 1 37 ? 22.250 51.272 18.635 1.00 32.17 37 GLY B C 1
ATOM 1292 O O . GLY B 1 37 ? 21.233 51.174 19.334 1.00 32.76 37 GLY B O 1
ATOM 1293 N N . HIS B 1 38 ? 22.630 50.315 17.781 1.00 30.74 38 HIS B N 1
ATOM 1294 C CA . HIS B 1 38 ? 21.834 49.114 17.589 1.00 29.99 38 HIS B CA 1
ATOM 1295 C C . HIS B 1 38 ? 21.850 48.353 18.898 1.00 30.55 38 HIS B C 1
ATOM 1296 O O . HIS B 1 38 ? 22.881 48.296 19.559 1.00 30.51 38 HIS B O 1
ATOM 1303 N N . ILE B 1 39 ? 20.710 47.768 19.258 1.00 31.07 39 ILE B N 1
ATOM 1304 C CA . ILE B 1 39 ? 20.598 47.011 20.517 1.00 31.44 39 ILE B CA 1
ATOM 1305 C C . ILE B 1 39 ? 21.531 45.795 20.501 1.00 30.46 39 ILE B C 1
ATOM 1306 O O . ILE B 1 39 ? 21.967 45.352 19.429 1.00 30.18 39 ILE B O 1
ATOM 1311 N N . PRO B 1 40 ? 21.897 45.286 21.678 1.00 29.95 40 PRO B N 1
ATOM 1312 C CA . PRO B 1 40 ? 22.724 44.071 21.673 1.00 29.22 40 PRO B CA 1
ATOM 1313 C C . PRO B 1 40 ? 22.016 42.900 20.991 1.00 29.11 40 PRO B C 1
ATOM 131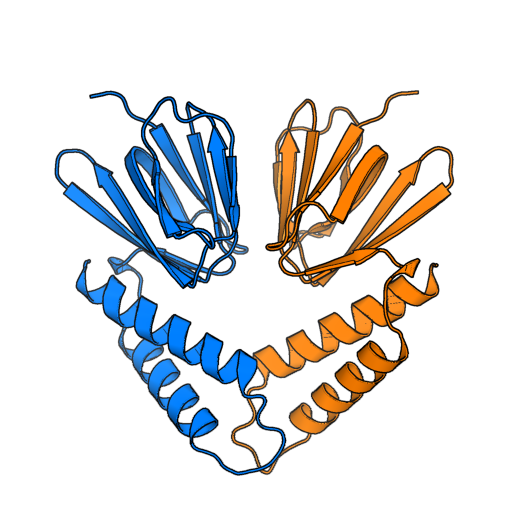4 O O . PRO B 1 40 ? 20.791 42.754 21.128 1.00 28.95 40 PRO B O 1
ATOM 1318 N N . LEU B 1 41 ? 22.769 42.071 20.258 1.00 28.26 41 LEU B N 1
ATOM 1319 C CA . LEU B 1 41 ? 22.170 41.037 19.386 1.00 27.43 41 LEU B CA 1
ATOM 1320 C C . LEU B 1 41 ? 23.254 40.053 19.074 1.00 26.91 41 LEU B C 1
ATOM 1321 O O . LEU B 1 41 ? 24.409 40.443 18.884 1.00 27.42 41 LEU B O 1
ATOM 1326 N N . VAL B 1 42 ? 22.898 38.780 19.081 1.00 26.53 42 VAL B N 1
ATOM 1327 C CA . VAL B 1 42 ? 23.756 37.721 18.580 1.00 27.59 42 VAL B CA 1
ATOM 1328 C C . VAL B 1 42 ? 22.937 36.945 17.530 1.00 27.78 42 VAL B C 1
ATOM 1329 O O . VAL B 1 42 ? 21.876 36.375 17.845 1.00 28.60 42 VAL B O 1
ATOM 1333 N N . ALA B 1 43 ? 23.411 36.932 16.283 1.00 27.13 43 ALA B N 1
ATOM 1334 C CA . ALA B 1 43 ? 22.659 36.301 15.187 1.00 26.66 43 ALA B CA 1
ATOM 1335 C C . ALA B 1 43 ? 23.585 35.449 14.299 1.00 25.47 43 ALA B C 1
ATOM 1336 O O . ALA B 1 43 ? 24.685 35.884 14.007 1.00 25.45 43 ALA B O 1
ATOM 1338 N N . PRO B 1 44 ? 23.124 34.255 13.859 1.00 25.02 44 PRO B N 1
ATOM 1339 C CA . PRO B 1 44 ? 23.889 33.421 12.894 1.00 23.56 44 PRO B CA 1
ATOM 1340 C C . PRO B 1 44 ? 23.860 34.051 11.498 1.00 24.01 44 PRO B C 1
ATOM 1341 O O . PRO B 1 44 ? 22.861 34.614 11.111 1.00 24.10 44 PRO B O 1
ATOM 1345 N N . LEU B 1 45 ? 24.973 34.003 10.786 1.00 23.58 45 LEU B N 1
ATOM 1346 C CA . LEU B 1 45 ? 25.111 34.671 9.495 1.00 24.82 45 LEU B CA 1
ATOM 1347 C C . LEU B 1 45 ? 25.144 33.576 8.447 1.00 25.40 45 LEU B C 1
ATOM 1348 O O . LEU B 1 45 ? 25.592 32.471 8.728 1.00 25.66 45 LEU B O 1
ATOM 1353 N N . GLU B 1 46 ? 24.604 33.850 7.275 1.00 26.52 46 GLU B N 1
ATOM 1354 C CA . GLU B 1 46 ? 24.661 32.863 6.186 1.00 27.50 46 GLU B CA 1
ATOM 1355 C C . GLU B 1 46 ? 25.937 33.101 5.347 1.00 26.62 46 GLU B C 1
ATOM 1356 O O . GLU B 1 46 ? 26.661 34.078 5.582 1.00 26.09 46 GLU B O 1
ATOM 1362 N N . ILE B 1 47 ? 26.259 32.172 4.431 1.00 25.19 47 ILE B N 1
ATOM 1363 C CA . ILE B 1 47 ? 27.323 32.428 3.460 1.00 23.52 47 ILE B CA 1
ATOM 1364 C C . ILE B 1 47 ? 26.863 33.637 2.654 1.00 22.90 47 ILE B C 1
ATOM 1365 O O . ILE B 1 47 ? 25.851 33.584 1.929 1.00 21.94 47 ILE B O 1
ATOM 1370 N N . SER B 1 48 ? 27.582 34.745 2.813 1.00 23.31 48 SER B N 1
ATOM 1371 C CA . SER B 1 48 ? 27.123 36.031 2.298 1.00 21.92 48 SER B CA 1
ATOM 1372 C C . SER B 1 48 ? 28.241 37.065 2.309 1.00 22.36 48 SER B C 1
ATOM 1373 O O . SER B 1 48 ? 29.397 36.796 2.711 1.00 21.64 48 SER B O 1
ATOM 1376 N N . ALA B 1 49 ? 27.888 38.267 1.869 1.00 21.87 49 ALA B N 1
ATOM 1377 C CA . ALA B 1 49 ? 28.796 39.397 1.849 1.00 22.89 49 ALA B CA 1
ATOM 1378 C C . ALA B 1 49 ? 28.472 40.248 3.062 1.00 22.95 49 ALA B C 1
ATOM 1379 O O . ALA B 1 49 ? 27.301 40.414 3.422 1.00 23.14 49 ALA B O 1
ATOM 1381 N N . ALA B 1 50 ? 29.515 40.759 3.704 1.00 24.10 50 ALA B N 1
ATOM 1382 C CA . ALA B 1 50 ? 29.344 41.798 4.707 1.00 23.60 50 ALA B CA 1
ATOM 1383 C C . ALA B 1 50 ? 29.787 43.082 4.014 1.00 23.91 50 ALA B C 1
ATOM 1384 O O . ALA B 1 50 ? 30.832 43.103 3.361 1.00 22.73 50 ALA B O 1
ATOM 1386 N N . ARG B 1 51 ? 28.996 44.145 4.174 1.00 23.48 51 ARG B N 1
ATOM 1387 C CA . ARG B 1 51 ? 29.284 45.433 3.566 1.00 24.95 51 ARG B CA 1
ATOM 1388 C C . ARG B 1 51 ? 29.544 46.481 4.611 1.00 24.70 51 ARG B C 1
ATOM 1389 O O . ARG B 1 51 ? 28.666 46.787 5.422 1.00 24.35 51 ARG B O 1
ATOM 1397 N N . LEU B 1 52 ? 30.748 47.024 4.579 1.00 25.29 52 LEU B N 1
ATOM 1398 C CA . LEU B 1 52 ? 31.193 47.973 5.571 1.00 27.20 52 LEU B CA 1
ATOM 1399 C C . LEU B 1 52 ? 31.305 49.343 4.927 1.00 27.94 52 LEU B C 1
ATOM 1400 O O . LEU B 1 52 ? 32.118 49.530 4.020 1.00 28.70 52 LEU B O 1
ATOM 1405 N N . LYS B 1 53 ? 30.502 50.285 5.408 1.00 28.81 53 LYS B N 1
ATOM 1406 C CA . LYS B 1 53 ? 30.395 51.612 4.790 1.00 31.53 53 LYS B CA 1
ATOM 1407 C C . LYS B 1 53 ? 31.067 52.691 5.623 1.00 32.67 53 LYS B C 1
ATOM 1408 O O . LYS B 1 53 ? 30.798 52.830 6.805 1.00 31.23 53 LYS B O 1
ATOM 1414 N N . LYS B 1 54 ? 31.939 53.463 4.983 1.00 35.28 54 LYS B N 1
ATOM 1415 C CA . LYS B 1 54 ? 32.725 54.487 5.666 1.00 37.13 54 LYS B CA 1
ATOM 1416 C C . LYS B 1 54 ? 32.891 55.659 4.690 1.00 38.94 54 LYS B C 1
ATOM 1417 O O . LYS B 1 54 ? 33.558 55.525 3.656 1.00 38.85 54 LYS B O 1
ATOM 1423 N N . GLY B 1 55 ? 32.259 56.792 5.009 1.00 40.13 55 GLY B N 1
ATOM 1424 C CA . GLY B 1 55 ? 32.284 57.960 4.143 1.00 40.94 55 GLY B CA 1
ATOM 1425 C C . GLY B 1 55 ? 31.924 57.598 2.723 1.00 41.52 55 GLY B C 1
ATOM 1426 O O . GLY B 1 55 ? 32.694 57.855 1.802 1.00 42.23 55 GLY B O 1
ATOM 1427 N N . GLY B 1 56 ? 30.778 56.953 2.544 1.00 41.94 56 GLY B N 1
ATOM 1428 C CA . GLY B 1 56 ? 30.329 56.591 1.204 1.00 42.63 56 GLY B CA 1
ATOM 1429 C C . GLY B 1 56 ? 31.056 55.449 0.500 1.00 42.94 56 GLY B C 1
ATOM 1430 O O . GLY B 1 56 ? 30.467 54.781 -0.348 1.00 43.73 56 GLY B O 1
ATOM 1431 N N . LYS B 1 57 ? 32.336 55.238 0.809 1.00 42.44 57 LYS B N 1
ATOM 1432 C CA . LYS B 1 57 ? 33.063 54.057 0.312 1.00 41.35 57 LYS B CA 1
ATOM 1433 C C . LYS B 1 57 ? 32.619 52.809 1.070 1.00 39.59 57 LYS B C 1
ATOM 1434 O O . LYS B 1 57 ? 32.485 52.846 2.306 1.00 39.05 57 LYS B O 1
ATOM 1440 N N . THR B 1 58 ? 32.377 51.727 0.331 1.00 37.09 58 THR B N 1
ATOM 1441 C CA . THR B 1 58 ? 31.932 50.456 0.898 1.00 35.03 58 THR B CA 1
ATOM 1442 C C . THR B 1 58 ? 32.981 49.384 0.638 1.00 33.84 58 THR B C 1
ATOM 1443 O O . THR B 1 58 ? 33.453 49.250 -0.511 1.00 34.81 58 THR B O 1
ATOM 1447 N N . GLN B 1 59 ? 33.347 48.667 1.708 1.00 30.63 59 GLN B N 1
ATOM 1448 C CA . GLN B 1 59 ? 34.274 47.537 1.716 1.00 28.98 59 GLN B CA 1
ATOM 1449 C C . GLN B 1 59 ? 33.483 46.231 1.833 1.00 27.12 59 GLN B C 1
ATOM 1450 O O . GLN B 1 59 ? 32.612 46.093 2.699 1.00 25.50 59 GLN B O 1
ATOM 1456 N N . TYR B 1 60 ? 33.774 45.300 0.930 1.00 24.33 60 TYR B N 1
ATOM 1457 C CA . TYR B 1 60 ? 33.056 44.039 0.878 1.00 23.77 60 TYR B CA 1
ATOM 1458 C C . TYR B 1 60 ? 33.932 42.941 1.433 1.00 21.80 60 TYR B C 1
ATOM 1459 O O . TYR B 1 60 ? 35.150 42.939 1.211 1.00 22.20 60 TYR B O 1
ATOM 1468 N N . ILE B 1 61 ? 33.314 42.042 2.171 1.00 20.16 61 ILE B N 1
ATOM 1469 C CA . ILE B 1 61 ? 34.012 40.867 2.749 1.00 18.86 61 ILE B CA 1
ATOM 1470 C C . ILE B 1 61 ? 33.164 39.629 2.578 1.00 18.53 61 ILE B C 1
ATOM 1471 O O . ILE B 1 61 ? 31.988 39.615 2.956 1.00 17.90 61 ILE B O 1
ATOM 1476 N N . ALA B 1 62 ? 33.738 38.575 1.979 1.00 18.96 62 ALA B N 1
ATOM 1477 C CA . ALA B 1 62 ? 33.018 37.289 1.873 1.00 17.97 62 ALA B CA 1
ATOM 1478 C C . ALA B 1 62 ? 33.094 36.582 3.236 1.00 19.71 62 ALA B C 1
ATOM 1479 O O . ALA B 1 62 ? 34.190 36.378 3.762 1.00 20.49 62 ALA B O 1
ATOM 1481 N N . VAL B 1 63 ? 31.942 36.262 3.797 1.00 19.45 63 VAL B N 1
ATOM 1482 C CA . VAL B 1 63 ? 31.853 35.562 5.066 1.00 22.48 63 VAL B CA 1
ATOM 1483 C C . VAL B 1 63 ? 31.223 34.197 4.843 1.00 23.61 63 VAL B C 1
ATOM 1484 O O . VAL B 1 63 ? 30.097 34.093 4.303 1.00 23.85 63 VAL B O 1
ATOM 1488 N N . SER B 1 64 ? 31.944 33.137 5.216 1.00 25.97 64 SER B N 1
ATOM 1489 C CA . SER B 1 64 ? 31.455 31.776 4.928 1.00 28.76 64 SER B CA 1
ATOM 1490 C C . SER B 1 64 ? 30.708 31.341 6.153 1.00 29.62 64 SER B C 1
ATOM 1491 O O . SER B 1 64 ? 31.059 30.363 6.805 1.00 31.35 64 SER B O 1
ATOM 1494 N N . GLY B 1 65 ? 29.682 32.073 6.506 1.00 29.55 65 GLY B N 1
ATOM 1495 C CA . GLY B 1 65 ? 28.936 31.692 7.685 1.00 28.93 65 GLY B CA 1
ATOM 1496 C C . GLY B 1 65 ? 29.724 32.046 8.938 1.00 28.72 65 GLY B C 1
ATOM 1497 O O . GLY B 1 65 ? 30.959 32.200 8.922 1.00 29.25 65 GLY B O 1
ATOM 1498 N N . GLY B 1 66 ? 28.995 32.177 10.017 1.00 27.24 66 GLY B N 1
ATOM 1499 C CA . GLY B 1 66 ? 29.573 32.544 11.291 1.00 27.13 66 GLY B CA 1
ATOM 1500 C C . GLY B 1 66 ? 28.474 33.212 12.063 1.00 25.51 66 GLY B C 1
ATOM 1501 O O . GLY B 1 66 ? 27.303 32.853 11.911 1.00 24.24 66 GLY B O 1
ATOM 1502 N N . PHE B 1 67 ? 28.867 34.194 12.874 1.00 24.30 67 PHE B N 1
ATOM 1503 C CA . PHE B 1 67 ? 27.975 34.838 13.834 1.00 23.63 67 PHE B CA 1
ATOM 1504 C C . PHE B 1 67 ? 28.260 36.326 13.883 1.00 21.98 67 PHE B C 1
ATOM 1505 O O . PHE B 1 67 ? 29.394 36.769 13.666 1.00 21.81 67 PHE B O 1
ATOM 1513 N N . LEU B 1 68 ? 27.203 37.093 14.111 1.00 21.98 68 LEU B N 1
ATOM 1514 C CA . LEU B 1 68 ? 27.330 38.538 14.296 1.00 22.37 68 LEU B CA 1
ATOM 1515 C C . LEU B 1 68 ? 27.097 38.817 15.790 1.00 23.49 68 LEU B C 1
ATOM 1516 O O . LEU B 1 68 ? 26.165 38.267 16.361 1.00 23.41 68 LEU B O 1
ATOM 1521 N N . GLU B 1 69 ? 27.933 39.639 16.415 1.00 23.77 69 GLU B N 1
ATOM 1522 C CA . GLU B 1 69 ? 27.634 40.060 17.774 1.00 26.94 69 GLU B CA 1
ATOM 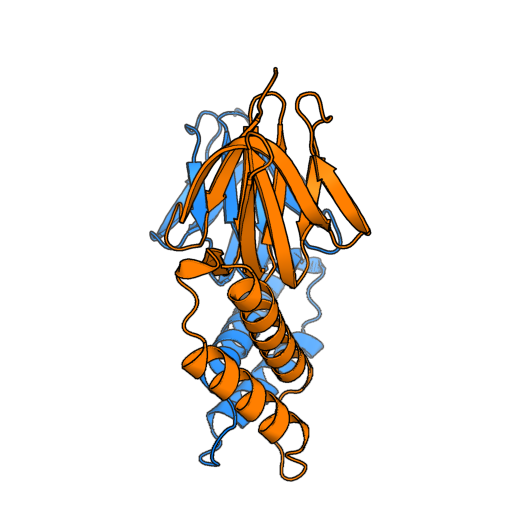1523 C C . GLU B 1 69 ? 27.633 41.557 17.779 1.00 27.30 69 GLU B C 1
ATOM 1524 O O . GLU B 1 69 ? 28.590 42.152 17.361 1.00 27.62 69 GLU B O 1
ATOM 1530 N N . VAL B 1 70 ? 26.556 42.146 18.260 1.00 29.58 70 VAL B N 1
ATOM 1531 C CA . VAL B 1 70 ? 26.465 43.590 18.349 1.00 31.73 70 VAL B CA 1
ATOM 1532 C C . VAL B 1 70 ? 26.372 43.894 19.847 1.00 33.85 70 VAL B C 1
ATOM 1533 O O . VAL B 1 70 ? 25.535 43.315 20.539 1.00 32.86 70 VAL B O 1
ATOM 1537 N N . ARG B 1 71 ? 27.248 44.773 20.332 1.00 36.89 71 ARG B N 1
ATOM 1538 C CA . ARG B 1 71 ? 27.249 45.228 21.741 1.00 40.50 71 ARG B CA 1
ATOM 1539 C C . ARG B 1 71 ? 27.188 46.759 21.665 1.00 41.26 71 ARG B C 1
ATOM 1540 O O . ARG B 1 71 ? 27.218 47.317 20.540 1.00 41.65 71 ARG B O 1
ATOM 1548 N N . PRO B 1 72 ? 27.090 47.461 22.831 1.00 42.39 72 PRO B N 1
ATOM 1549 C CA . PRO B 1 72 ? 27.107 48.937 22.756 1.00 43.02 72 PRO B CA 1
ATOM 1550 C C . PRO B 1 72 ? 28.314 49.473 21.977 1.00 42.32 72 PRO B C 1
ATOM 1551 O O . PRO B 1 72 ? 28.144 50.166 20.958 1.00 43.29 72 PRO B O 1
ATOM 1555 N N . ASP B 1 73 ? 29.512 49.124 22.418 1.00 41.18 73 ASP B N 1
ATOM 1556 C CA . ASP B 1 73 ? 30.707 49.754 21.853 1.00 41.08 73 ASP B CA 1
ATOM 1557 C C . ASP B 1 73 ? 31.475 48.910 20.826 1.00 40.32 73 ASP B C 1
ATOM 1558 O O . ASP B 1 73 ? 32.609 49.270 20.457 1.00 40.89 73 ASP B O 1
ATOM 1563 N N . LYS B 1 74 ? 30.852 47.836 20.321 1.00 38.80 74 LYS B N 1
ATOM 1564 C CA . LYS B 1 74 ? 31.472 47.050 19.222 1.00 36.60 74 LYS B CA 1
ATOM 1565 C C . LYS B 1 74 ? 30.540 46.183 18.357 1.00 34.43 74 LYS B C 1
ATOM 1566 O O . LYS B 1 74 ? 29.503 45.713 18.822 1.00 33.30 74 LYS B O 1
ATOM 1572 N N . VAL B 1 75 ? 30.946 45.969 17.097 1.00 31.70 75 VAL B N 1
ATOM 1573 C CA . VAL B 1 75 ? 30.322 44.946 16.214 1.00 28.42 75 VAL B CA 1
ATOM 1574 C C . VAL B 1 75 ? 31.362 43.899 15.841 1.00 26.33 75 VAL B C 1
ATOM 1575 O O . VAL B 1 75 ? 32.430 44.258 15.347 1.00 25.56 75 VAL B O 1
ATOM 1579 N N . THR B 1 76 ? 31.054 42.626 16.110 1.00 24.27 76 THR B N 1
ATOM 1580 C CA . THR B 1 76 ? 32.012 41.526 15.812 1.00 23.28 76 THR B CA 1
ATOM 1581 C C . THR B 1 76 ? 31.370 40.502 14.896 1.00 21.25 76 THR B C 1
ATOM 1582 O O . THR B 1 76 ? 30.248 40.051 15.136 1.00 20.72 76 THR B O 1
ATOM 1586 N N . ILE B 1 77 ? 32.086 40.182 13.818 1.00 20.76 77 ILE B N 1
ATOM 1587 C CA . ILE B 1 77 ? 31.705 39.106 12.898 1.00 20.21 77 ILE B CA 1
ATOM 1588 C C . ILE B 1 77 ? 32.717 37.993 13.144 1.00 19.66 77 ILE B C 1
ATOM 1589 O O . ILE B 1 77 ? 33.904 38.187 13.002 1.00 20.23 77 ILE B O 1
ATOM 1594 N N . LEU B 1 78 ? 32.238 36.852 13.625 1.00 19.71 78 LEU B N 1
ATOM 1595 C CA . LEU B 1 78 ? 33.080 35.723 13.865 1.00 20.58 78 LEU B CA 1
ATOM 1596 C C . LEU B 1 78 ? 32.768 34.737 12.764 1.00 20.68 78 LEU B C 1
ATOM 1597 O O . LEU B 1 78 ? 31.692 34.181 12.736 1.00 20.19 78 LEU B O 1
ATOM 1602 N N . ALA B 1 79 ? 33.718 34.525 11.882 1.00 20.77 79 ALA B N 1
ATOM 1603 C CA . ALA B 1 79 ? 33.449 33.820 10.625 1.00 21.33 79 ALA B CA 1
ATOM 1604 C C . ALA B 1 79 ? 34.279 32.547 10.529 1.00 21.08 79 ALA B C 1
ATOM 1605 O O . ALA B 1 79 ? 35.453 32.524 10.888 1.00 20.66 79 ALA B O 1
ATOM 1607 N N . GLN B 1 80 ? 33.677 31.478 10.044 1.00 20.84 80 GLN B N 1
ATOM 1608 C CA . GLN B 1 80 ? 34.467 30.289 9.783 1.00 22.03 80 GLN B CA 1
ATOM 1609 C C . GLN B 1 80 ? 35.583 30.561 8.753 1.00 20.61 80 GLN B C 1
ATOM 1610 O O . GLN B 1 80 ? 36.718 30.080 8.892 1.00 18.97 80 GLN B O 1
ATOM 1616 N N . ALA B 1 81 ? 35.279 31.389 7.755 1.00 19.45 81 ALA B N 1
ATOM 1617 C CA . ALA B 1 81 ? 36.290 31.876 6.826 1.00 19.90 81 ALA B CA 1
ATOM 1618 C C . ALA B 1 81 ? 35.842 33.244 6.363 1.00 20.08 81 ALA B C 1
ATOM 1619 O O . ALA B 1 81 ? 34.648 33.482 6.241 1.00 22.30 81 ALA B O 1
ATOM 1621 N N . ALA B 1 82 ? 36.771 34.157 6.145 1.00 19.80 82 ALA B N 1
ATOM 1622 C CA . ALA B 1 82 ? 36.413 35.493 5.648 1.00 19.19 82 ALA B CA 1
ATOM 1623 C C . ALA B 1 82 ? 37.537 36.036 4.813 1.00 20.17 82 ALA B C 1
ATOM 1624 O O . ALA B 1 82 ? 38.713 35.965 5.216 1.00 19.61 82 ALA B O 1
ATOM 1626 N N . GLU B 1 83 ? 37.167 36.628 3.667 1.00 19.31 83 GLU B N 1
ATOM 1627 C CA . GLU B 1 83 ? 38.139 37.279 2.796 1.00 19.27 83 GLU B CA 1
ATOM 1628 C C . GLU B 1 83 ? 37.637 38.648 2.349 1.00 19.64 83 GLU B C 1
ATOM 1629 O O . GLU B 1 83 ? 36.499 38.784 1.854 1.00 19.61 83 GLU B O 1
ATOM 1635 N N . ARG B 1 84 ? 38.483 39.649 2.529 1.00 19.87 84 ARG B N 1
ATOM 1636 C CA . ARG B 1 84 ? 38.242 40.972 1.897 1.00 21.67 84 ARG B CA 1
ATOM 1637 C C . ARG B 1 84 ? 38.204 40.778 0.383 1.00 20.46 84 ARG B C 1
ATOM 1638 O O . ARG B 1 84 ? 38.942 39.950 -0.112 1.00 18.98 84 ARG B O 1
ATOM 1646 N N . ALA B 1 85 ? 37.401 41.576 -0.326 1.00 19.33 85 ALA B N 1
ATOM 1647 C CA . ALA B 1 85 ? 37.261 41.464 -1.797 1.00 20.27 85 ALA B CA 1
ATOM 1648 C C . ALA B 1 85 ? 38.593 41.383 -2.522 1.00 21.37 85 ALA B C 1
ATOM 1649 O O . ALA B 1 85 ? 38.779 40.525 -3.382 1.00 21.08 85 ALA B O 1
ATOM 1651 N N . GLU B 1 86 ? 39.509 42.304 -2.197 1.00 22.33 86 GLU B N 1
ATOM 1652 C CA . GLU B 1 86 ? 40.764 42.417 -2.904 1.00 23.27 86 GLU B CA 1
ATOM 1653 C C . GLU B 1 86 ? 41.716 41.235 -2.647 1.00 23.33 86 GLU B C 1
ATOM 1654 O O . GLU B 1 86 ? 42.713 41.089 -3.371 1.00 24.18 86 GLU B O 1
ATOM 1660 N N . ASP B 1 87 ? 41.429 40.393 -1.644 1.00 22.55 87 ASP B N 1
ATOM 1661 C CA . ASP B 1 87 ? 42.298 39.255 -1.333 1.00 21.95 87 ASP B CA 1
ATOM 1662 C C . ASP B 1 87 ? 41.717 37.937 -1.845 1.00 21.69 87 ASP B C 1
ATOM 1663 O 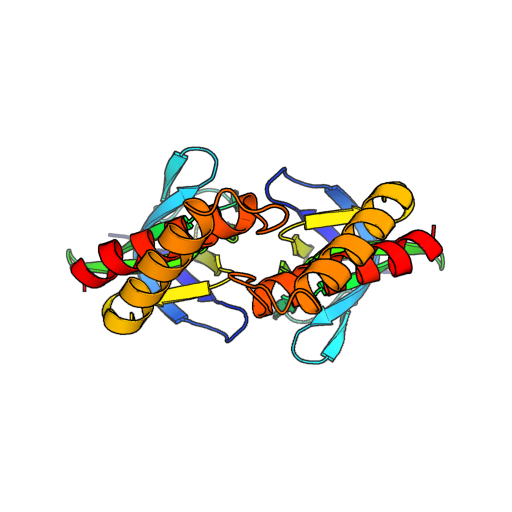O . ASP B 1 87 ? 42.304 36.865 -1.672 1.00 22.79 87 ASP B O 1
ATOM 1668 N N . ILE B 1 88 ? 40.546 37.987 -2.452 1.00 19.81 88 ILE B N 1
ATOM 1669 C CA . ILE B 1 88 ? 39.994 36.756 -3.040 1.00 18.29 88 ILE B CA 1
ATOM 1670 C C . ILE B 1 88 ? 40.765 36.385 -4.299 1.00 19.17 88 ILE B C 1
ATOM 1671 O O . ILE B 1 88 ? 40.914 37.195 -5.196 1.00 18.05 88 ILE B O 1
ATOM 1676 N N . ASP B 1 89 ? 41.222 35.128 -4.347 1.00 20.07 89 ASP B N 1
ATOM 1677 C CA . ASP B 1 89 ? 41.849 34.506 -5.509 1.00 19.45 89 ASP B CA 1
ATOM 1678 C C . ASP B 1 89 ? 40.710 33.985 -6.417 1.00 19.41 89 ASP B C 1
ATOM 1679 O O . ASP B 1 89 ? 40.028 33.002 -6.097 1.00 18.00 89 ASP B O 1
ATOM 1684 N N . VAL B 1 90 ? 40.453 34.724 -7.489 1.00 18.90 90 VAL B N 1
ATOM 1685 C CA . VAL B 1 90 ? 39.288 34.488 -8.346 1.00 19.44 90 VAL B CA 1
ATOM 1686 C C . VAL B 1 90 ? 39.426 33.116 -9.069 1.00 19.26 90 VAL B C 1
ATOM 1687 O O . VAL B 1 90 ? 38.487 32.355 -9.097 1.00 18.85 90 VAL B O 1
ATOM 1691 N N . LEU B 1 91 ? 40.602 32.805 -9.594 1.00 19.74 91 LEU B N 1
ATOM 1692 C CA . LEU B 1 91 ? 40.823 31.493 -10.250 1.00 20.51 91 LEU B CA 1
ATOM 1693 C C . LEU B 1 91 ? 40.512 30.328 -9.293 1.00 19.97 91 LEU B C 1
ATOM 1694 O O . LEU B 1 91 ? 39.841 29.361 -9.667 1.00 19.82 91 LEU B O 1
ATOM 1699 N N . ARG B 1 92 ? 41.065 30.392 -8.084 1.00 18.15 92 ARG B N 1
ATOM 1700 C CA . ARG B 1 92 ? 40.814 29.349 -7.101 1.00 18.97 92 ARG B CA 1
ATOM 1701 C C . ARG B 1 92 ? 39.306 29.176 -6.798 1.00 18.12 92 ARG B C 1
ATOM 1702 O O . ARG B 1 92 ? 38.829 28.055 -6.687 1.00 19.86 92 ARG B O 1
ATOM 1710 N N . ALA B 1 93 ? 38.585 30.278 -6.613 1.00 17.63 93 ALA B N 1
ATOM 1711 C CA . ALA B 1 93 ? 37.137 30.233 -6.354 1.00 17.50 93 ALA B CA 1
ATOM 1712 C C . ALA B 1 93 ? 36.356 29.672 -7.560 1.00 16.88 93 ALA B C 1
ATOM 1713 O O . ALA B 1 93 ? 35.411 28.903 -7.373 1.00 16.47 93 ALA B O 1
ATOM 1715 N N . LYS B 1 94 ? 36.744 30.043 -8.790 1.00 17.14 94 LYS B N 1
ATOM 1716 C CA . LYS B 1 94 ? 36.139 29.418 -10.013 1.00 17.44 94 LYS B CA 1
ATOM 1717 C C . LYS B 1 94 ? 36.393 27.929 -10.047 1.00 16.76 94 LYS B C 1
ATOM 1718 O O . LYS B 1 94 ? 35.487 27.155 -10.374 1.00 16.94 94 LYS B O 1
ATOM 1724 N N . ALA B 1 95 ? 37.633 27.514 -9.745 1.00 16.83 95 ALA B N 1
ATOM 1725 C CA . ALA B 1 95 ? 37.943 26.079 -9.701 1.00 17.93 95 ALA B CA 1
ATOM 1726 C C . ALA B 1 95 ? 37.090 25.359 -8.650 1.00 18.24 95 ALA B C 1
ATOM 1727 O O . ALA B 1 95 ? 36.595 24.239 -8.875 1.00 18.48 95 ALA B O 1
ATOM 1729 N N . ALA B 1 96 ? 36.939 26.005 -7.486 1.00 17.05 96 ALA B N 1
ATOM 1730 C CA . ALA B 1 96 ? 36.119 25.459 -6.403 1.00 17.82 96 ALA B CA 1
ATOM 1731 C C . ALA B 1 96 ? 34.660 25.301 -6.805 1.00 16.92 96 ALA B C 1
ATOM 1732 O O . ALA B 1 96 ? 34.026 24.312 -6.468 1.00 17.14 96 ALA B O 1
ATOM 1734 N N . LYS B 1 97 ? 34.112 26.309 -7.469 1.00 18.79 97 LYS B N 1
ATOM 1735 C CA . LYS B 1 97 ? 32.761 26.286 -7.983 1.00 19.60 97 LYS B CA 1
ATOM 1736 C C . LYS B 1 97 ? 32.541 25.084 -8.926 1.00 19.60 97 LYS B C 1
ATOM 1737 O O . LYS B 1 97 ? 31.544 24.352 -8.798 1.00 18.75 97 LYS B O 1
ATOM 1743 N N . GLU B 1 98 ? 33.467 24.895 -9.877 1.00 20.71 98 GLU B N 1
ATOM 1744 C CA . GLU B 1 98 ? 33.326 23.850 -10.898 1.00 22.17 98 GLU B CA 1
ATOM 1745 C C . GLU B 1 98 ? 33.484 22.471 -10.253 1.00 21.85 98 GLU B C 1
ATOM 1746 O O . GLU B 1 98 ? 32.807 21.529 -10.630 1.00 23.49 98 GLU B O 1
ATOM 1752 N N . ARG B 1 99 ? 34.341 22.371 -9.249 1.00 21.94 99 ARG B N 1
ATOM 1753 C CA . ARG B 1 99 ? 34.544 21.124 -8.554 1.00 22.73 99 ARG B CA 1
ATOM 1754 C C . ARG B 1 99 ? 33.282 20.701 -7.833 1.00 21.71 99 ARG B C 1
ATOM 1755 O O . ARG B 1 99 ? 32.901 19.519 -7.876 1.00 23.02 99 ARG B O 1
ATOM 1763 N N . ALA B 1 100 ? 32.637 21.655 -7.158 1.00 20.93 100 ALA B N 1
ATOM 1764 C CA . ALA B 1 100 ? 31.378 21.382 -6.420 1.00 20.76 100 ALA B CA 1
ATOM 1765 C C . ALA B 1 100 ? 30.292 20.890 -7.409 1.00 22.59 100 ALA B C 1
ATOM 1766 O O . ALA B 1 100 ? 29.595 19.894 -7.156 1.00 22.55 100 ALA B O 1
ATOM 1768 N N . GLU B 1 101 ? 30.167 21.603 -8.538 1.00 23.61 101 GLU B N 1
ATOM 1769 C CA . GLU B 1 101 ? 29.204 21.267 -9.587 1.00 25.51 101 GLU B CA 1
ATOM 1770 C C . GLU B 1 101 ? 29.446 19.867 -10.135 1.00 26.12 101 GLU B C 1
ATOM 1771 O O . GLU B 1 101 ? 28.505 19.116 -10.330 1.00 26.33 101 GLU B O 1
ATOM 1777 N N . ARG B 1 102 ? 30.711 19.516 -10.345 1.00 26.86 102 ARG B N 1
ATOM 1778 C CA . ARG B 1 102 ? 31.105 18.201 -10.813 1.00 28.52 102 ARG B CA 1
ATOM 1779 C C . ARG B 1 102 ? 30.682 17.149 -9.792 1.00 29.17 102 ARG B C 1
ATOM 1780 O O . ARG B 1 102 ? 30.058 16.175 -10.153 1.00 31.32 102 ARG B O 1
ATOM 1788 N N . ARG B 1 103 ? 31.028 17.323 -8.519 1.00 29.47 103 ARG B N 1
ATOM 1789 C CA . ARG B 1 103 ? 30.530 16.414 -7.461 1.00 30.12 103 ARG B CA 1
ATOM 1790 C C . ARG B 1 103 ? 28.999 16.257 -7.433 1.00 30.26 103 ARG B C 1
ATOM 1791 O O . ARG B 1 103 ? 28.451 15.134 -7.325 1.00 30.66 103 ARG B O 1
ATOM 1799 N N . LEU B 1 104 ? 28.307 17.376 -7.535 1.00 30.47 104 LEU B N 1
ATOM 1800 C CA . LEU B 1 104 ? 26.850 17.389 -7.465 1.00 30.85 104 LEU B CA 1
ATOM 1801 C C . LEU B 1 104 ? 26.162 16.649 -8.629 1.00 33.98 104 LEU B C 1
ATOM 1802 O O . LEU B 1 104 ? 24.951 16.342 -8.548 1.00 34.66 104 LEU B O 1
ATOM 1807 N N . GLN B 1 105 ? 26.926 16.376 -9.686 1.00 36.33 105 GLN B N 1
ATOM 1808 C CA . GLN B 1 105 ? 26.401 15.716 -10.881 1.00 40.02 105 GLN B CA 1
ATOM 1809 C C . GLN B 1 105 ? 27.026 14.335 -11.017 1.00 41.78 105 GLN B C 1
ATOM 1810 O O . GLN B 1 105 ? 26.893 13.667 -12.046 1.00 41.95 105 GLN B O 1
ATOM 1816 N N . SER B 1 106 ? 27.693 13.928 -9.947 1.00 43.99 106 SER B N 1
ATOM 1817 C CA . SER B 1 106 ? 28.523 12.732 -9.883 1.00 46.93 106 SER B CA 1
ATOM 1818 C C . SER B 1 106 ? 27.794 11.453 -10.273 1.00 48.45 106 SER B C 1
ATOM 1819 O O . SER B 1 106 ? 28.319 10.674 -11.077 1.00 48.60 106 SER B O 1
ATOM 1822 N N . GLN B 1 107 ? 26.590 11.262 -9.722 1.00 50.45 107 GLN B N 1
ATOM 1823 C CA . GLN B 1 107 ? 25.792 10.013 -9.868 1.00 52.10 107 GLN B CA 1
ATOM 1824 C C . GLN B 1 107 ? 26.535 8.742 -9.424 1.00 53.84 107 GLN B C 1
ATOM 1825 O O . GLN B 1 107 ? 26.130 8.097 -8.466 1.00 54.01 107 GLN B O 1
ATOM 1831 N N . GLN B 1 108 ? 27.620 8.394 -10.115 1.00 56.05 108 GLN B N 1
ATOM 1832 C CA . GLN B 1 108 ? 28.606 7.431 -9.609 1.00 57.79 108 GLN B CA 1
ATOM 1833 C C . GLN B 1 108 ? 29.158 7.957 -8.272 1.00 58.46 108 GLN B C 1
ATOM 1834 O O . GLN B 1 108 ? 30.234 8.572 -8.230 1.00 58.82 108 GLN B O 1
ATOM 1840 N N . ASP B 1 109 ? 28.427 7.719 -7.181 1.00 58.84 109 ASP B N 1
ATOM 1841 C CA . ASP B 1 109 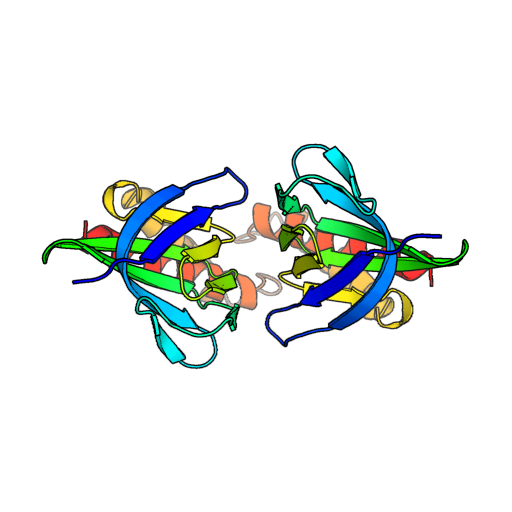? 28.696 8.486 -5.977 1.00 59.12 109 ASP B CA 1
ATOM 1842 C C . ASP B 1 109 ? 28.726 7.828 -4.607 1.00 58.96 109 ASP B C 1
ATOM 1843 O O . ASP B 1 109 ? 27.865 7.019 -4.226 1.00 59.16 109 ASP B O 1
ATOM 1848 N N . ASP B 1 110 ? 29.772 8.185 -3.882 1.00 58.33 110 ASP B N 1
ATOM 1849 C CA . ASP B 1 110 ? 29.727 8.202 -2.434 1.00 57.10 110 ASP B CA 1
ATOM 1850 C C . ASP B 1 110 ? 29.707 9.700 -2.072 1.00 55.04 110 ASP B C 1
ATOM 1851 O O . ASP B 1 110 ? 29.958 10.085 -0.932 1.00 55.05 110 ASP B O 1
ATOM 1856 N N . ILE B 1 111 ? 29.388 10.530 -3.072 1.00 52.48 111 ILE B N 1
ATOM 1857 C CA . ILE B 1 111 ? 29.420 11.985 -2.942 1.00 49.88 111 ILE B CA 1
ATOM 1858 C C . ILE B 1 111 ? 28.448 12.503 -1.894 1.00 47.85 111 ILE B C 1
ATOM 1859 O O . ILE B 1 111 ? 27.266 12.195 -1.912 1.00 47.36 111 ILE B O 1
ATOM 1864 N N . ASP B 1 112 ? 28.985 13.287 -0.972 1.00 45.58 112 ASP B N 1
ATOM 1865 C CA . ASP B 1 112 ? 28.153 14.012 -0.031 1.00 43.36 112 ASP B CA 1
ATOM 1866 C C . ASP B 1 112 ? 27.601 15.321 -0.628 1.00 41.52 112 ASP B C 1
ATOM 1867 O O . ASP B 1 112 ? 28.378 16.240 -0.969 1.00 40.84 112 ASP B O 1
ATOM 1872 N N . PHE B 1 113 ? 26.262 15.416 -0.658 1.00 39.82 113 PHE B N 1
ATOM 1873 C CA . PHE B 1 113 ? 25.486 16.562 -1.246 1.00 37.50 113 PHE B CA 1
ATOM 1874 C C . PHE B 1 113 ? 25.321 17.848 -0.472 1.00 35.81 113 PHE B C 1
ATOM 1875 O O . PHE B 1 113 ? 25.473 18.929 -1.027 1.00 35.18 113 PHE B O 1
ATOM 1883 N N . LYS B 1 114 ? 24.946 17.737 0.791 1.00 34.21 114 LYS B N 1
ATOM 1884 C CA . LYS B 1 114 ? 24.680 18.892 1.609 1.00 32.62 114 LYS B CA 1
ATOM 1885 C C . LYS B 1 114 ? 25.914 19.810 1.662 1.00 30.97 114 LYS B C 1
ATOM 1886 O O . LYS B 1 114 ? 25.798 21.030 1.522 1.00 28.40 114 LYS B O 1
ATOM 1892 N N . ARG B 1 115 ? 27.073 19.173 1.831 1.00 29.29 115 ARG B N 1
ATOM 1893 C CA . ARG B 1 115 ? 28.359 19.826 1.938 1.00 27.78 115 ARG B CA 1
ATOM 1894 C C . ARG B 1 115 ? 28.852 20.268 0.590 1.00 25.26 115 ARG B C 1
ATOM 1895 O O . ARG B 1 115 ? 29.474 21.322 0.502 1.00 23.11 115 ARG B O 1
ATOM 1903 N N . ALA B 1 116 ? 28.595 19.463 -0.448 1.00 22.54 116 ALA B N 1
ATOM 1904 C CA . ALA B 1 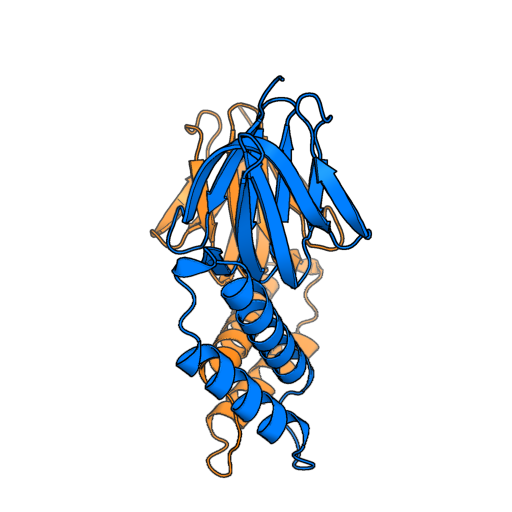116 ? 28.873 19.907 -1.827 1.00 19.90 116 ALA B CA 1
ATOM 1905 C C . ALA B 1 116 ? 28.071 21.151 -2.189 1.00 17.85 116 ALA B C 1
ATOM 1906 O O . ALA B 1 116 ? 28.564 21.971 -2.899 1.00 16.00 116 ALA B O 1
ATOM 1908 N N . GLU B 1 117 ? 26.816 21.273 -1.738 1.00 17.48 117 GLU B N 1
ATOM 1909 C CA . GLU B 1 117 ? 26.059 22.506 -1.987 1.00 17.08 117 GLU B CA 1
ATOM 1910 C C . GLU B 1 117 ? 26.679 23.692 -1.243 1.00 16.14 117 GLU B C 1
ATOM 1911 O O . GLU B 1 117 ? 26.740 24.803 -1.736 1.00 15.31 117 GLU B O 1
ATOM 1917 N N . LEU B 1 118 ? 27.098 23.472 -0.004 1.00 15.27 118 LEU B N 1
ATOM 1918 C CA . LEU B 1 118 ? 27.715 24.563 0.741 1.00 15.61 118 LEU B CA 1
ATOM 1919 C C . LEU B 1 118 ? 29.022 24.956 0.092 1.00 13.91 118 LEU B C 1
ATOM 1920 O O . LEU B 1 118 ? 29.333 26.128 0.085 1.00 13.29 118 LEU B O 1
ATOM 1925 N N . ALA B 1 119 ? 29.772 23.980 -0.450 1.00 13.74 119 ALA B N 1
ATOM 1926 C CA . ALA B 1 119 ? 31.033 24.309 -1.113 1.00 13.09 119 ALA B CA 1
ATOM 1927 C C . ALA B 1 119 ? 30.743 25.251 -2.294 1.00 14.99 119 ALA B C 1
ATOM 1928 O O . ALA B 1 119 ? 31.461 26.258 -2.508 1.00 14.04 119 ALA B O 1
ATOM 1930 N N . LEU B 1 120 ? 29.687 24.933 -3.052 1.00 15.66 120 LEU B N 1
ATOM 1931 C CA . LEU B 1 120 ? 29.279 25.758 -4.224 1.00 16.77 120 LEU B CA 1
ATOM 1932 C C . LEU B 1 120 ? 28.891 27.178 -3.815 1.00 17.22 120 LEU B C 1
ATOM 1933 O O . LEU B 1 120 ? 29.307 28.175 -4.436 1.00 16.55 120 LEU B O 1
ATOM 1938 N N . LYS B 1 121 ? 28.091 27.280 -2.765 1.00 15.94 121 LYS B N 1
ATOM 1939 C CA . LYS B 1 121 ? 27.695 28.589 -2.240 1.00 17.18 121 LYS B CA 1
ATOM 1940 C C . LYS B 1 121 ? 28.901 29.424 -1.752 1.00 16.94 121 LYS B C 1
ATOM 1941 O O . LYS B 1 121 ? 28.981 30.618 -2.075 1.00 16.57 121 LYS B O 1
ATOM 1947 N N . ARG B 1 122 ? 29.882 28.805 -1.079 1.00 15.84 122 ARG B N 1
ATOM 1948 C CA . ARG B 1 122 ? 31.066 29.571 -0.632 1.00 15.31 122 ARG B CA 1
ATOM 1949 C C . ARG B 1 122 ? 31.842 30.105 -1.818 1.00 16.05 122 ARG B C 1
ATOM 1950 O O . ARG B 1 122 ? 32.331 31.229 -1.805 1.00 14.68 122 ARG B O 1
ATOM 1958 N N . ALA B 1 123 ? 31.961 29.286 -2.852 1.00 15.47 123 ALA B N 1
ATOM 1959 C CA . ALA B 1 123 ? 32.650 29.722 -4.087 1.00 16.86 123 ALA B CA 1
ATOM 1960 C C . ALA B 1 123 ? 31.890 30.828 -4.828 1.00 17.21 123 ALA B C 1
ATOM 1961 O O . ALA B 1 123 ? 32.468 31.849 -5.198 1.00 17.39 123 ALA B O 1
ATOM 1963 N N . MET B 1 124 ? 30.590 30.655 -5.038 1.00 18.01 124 MET B N 1
ATOM 1964 C CA . MET B 1 124 ? 29.780 31.721 -5.663 1.00 20.22 124 MET B CA 1
ATOM 1965 C C . MET B 1 124 ? 29.765 33.037 -4.882 1.00 18.48 124 MET B C 1
ATOM 1966 O O . MET B 1 124 ? 29.739 34.141 -5.477 1.00 16.67 124 MET B O 1
ATOM 1971 N N . ASN B 1 125 ? 29.748 32.924 -3.556 1.00 16.11 125 ASN B N 1
ATOM 1972 C CA . ASN B 1 125 ? 29.840 34.099 -2.705 1.00 15.75 125 ASN B CA 1
ATOM 1973 C C . ASN B 1 125 ? 31.159 34.820 -2.858 1.00 15.90 125 ASN B C 1
ATOM 1974 O O . ASN B 1 125 ? 31.205 36.081 -2.943 1.00 17.14 125 ASN B O 1
ATOM 1979 N N . ARG B 1 126 ? 32.252 34.050 -2.906 1.00 16.40 126 ARG B N 1
ATOM 1980 C CA . ARG B 1 126 ? 33.574 34.672 -3.085 1.00 17.13 126 ARG B CA 1
ATOM 1981 C C . ARG B 1 126 ? 33.687 35.352 -4.448 1.00 16.60 126 ARG B C 1
ATOM 1982 O O . ARG B 1 126 ? 34.239 36.473 -4.586 1.00 15.11 126 ARG B O 1
ATOM 1990 N N . LEU B 1 127 ? 33.138 34.695 -5.459 1.00 16.24 127 LEU B N 1
ATOM 1991 C CA . LEU B 1 127 ? 33.159 35.319 -6.806 1.00 17.62 127 LEU B CA 1
ATOM 1992 C C . LEU B 1 127 ? 32.340 36.612 -6.892 1.00 18.72 127 LEU B C 1
ATOM 1993 O O . LEU B 1 127 ? 32.760 37.594 -7.551 1.00 18.42 127 LEU B O 1
ATOM 1998 N N . SER B 1 128 ? 31.177 36.621 -6.239 1.00 19.82 128 SER B N 1
ATOM 1999 C CA . SER B 1 128 ? 30.325 37.805 -6.199 1.00 19.85 128 SER B CA 1
ATOM 2000 C C . SER B 1 128 ? 31.020 38.927 -5.484 1.00 19.19 128 SER B C 1
ATOM 2001 O O . SER B 1 128 ? 30.996 40.055 -5.945 1.00 19.23 128 SER B O 1
ATOM 2004 N N . VAL B 1 129 ? 31.608 38.625 -4.329 1.00 19.31 129 VAL B N 1
ATOM 2005 C CA . VAL B 1 129 ? 32.332 39.649 -3.564 1.00 19.25 129 VAL B CA 1
ATOM 2006 C C . VAL B 1 129 ? 33.574 40.159 -4.316 1.00 19.81 129 VAL B C 1
ATOM 2007 O O . VAL B 1 129 ? 33.859 41.364 -4.320 1.00 20.47 129 VAL B O 1
ATOM 2011 N N . ALA B 1 130 ? 34.340 39.255 -4.920 1.00 21.11 130 ALA B N 1
ATOM 2012 C CA . ALA B 1 130 ? 35.537 39.664 -5.667 1.00 22.68 130 ALA B CA 1
ATOM 2013 C C . ALA B 1 130 ? 35.197 40.668 -6.793 1.00 24.22 130 ALA B C 1
ATOM 2014 O O . ALA B 1 130 ? 36.032 41.481 -7.135 1.00 25.00 130 ALA B O 1
ATOM 2016 N N . GLU B 1 131 ? 33.984 40.603 -7.340 1.00 26.67 131 GLU B N 1
ATOM 2017 C CA . GLU B 1 131 ? 33.534 41.495 -8.432 1.00 30.27 131 GLU B CA 1
ATOM 2018 C C . GLU B 1 131 ? 33.470 42.941 -7.943 1.00 30.03 131 GLU B C 1
ATOM 2019 O O . GLU B 1 131 ? 33.509 43.883 -8.726 1.00 29.57 131 GLU B O 1
ATOM 2025 N N . MET B 1 132 ? 33.342 43.077 -6.638 1.00 30.64 132 MET B N 1
ATOM 2026 C CA . MET B 1 132 ? 33.204 44.362 -6.005 1.00 32.43 132 MET B CA 1
ATOM 2027 C C . MET B 1 132 ? 34.530 45.053 -5.648 1.00 33.88 132 MET B C 1
ATOM 2028 O O . MET B 1 132 ? 34.504 46.202 -5.234 1.00 35.47 132 MET B O 1
ATOM 2033 N N . LYS B 1 133 ? 35.684 44.412 -5.854 1.00 35.30 133 LYS B N 1
ATOM 2034 C CA . LYS B 1 133 ? 36.960 45.051 -5.469 1.00 36.57 133 LYS B CA 1
ATOM 2035 C C . LYS B 1 133 ? 37.314 46.289 -6.306 1.00 37.67 133 LYS B C 1
ATOM 2036 O O . LYS B 1 133 ? 36.692 46.530 -7.355 1.00 38.42 133 LYS B O 1
#

Sequence (266 aa):
MKTIHVSVVTPDGPVYEDDVEMVSVKAKSGELGILPGHIPLVAPLEISAARLKKGGKTQYIAVSGGFLEVRPDKVTILAQAAERAEDIDVLRAKAAKERAERRLQSQQDDIDFKRAELALKRAMNRLSVAEMKMKTIHVSVVTPDGPVYEDDVEMVSVKAKSGELGILPGHIPLVAPLEISAARLKKGGKTQYIAVSGGFLEVRPDKVTILAQAAERAEDIDVLRAKAAKERAERRLQSQQDDIDFKRAELALKRAMNRLSVAEMK

Organism: Bacillus sp. (strain PS3) (NCBI:txid2334)

Radius of gyration: 19.63 Å; Cα contacts (8 Å, |Δi|>4): 609; chains: 2; bounding box: 29×57×56 Å

InterPro domains:
  IPR001469 ATP synthase, F1 complex, delta/epsilon subunit [MF_00530] (2-128)
  IPR001469 ATP synthase, F1 complex, delta/epsilon subunit [PTHR13822] (4-128)
  IPR001469 ATP synthase, F1 complex, delta/epsilon subunit [TIGR01216] (3-130)
  IPR001469 ATP synthase, F1 complex, delta/epsilon subunit [cd12152] (4-124)
  IPR020546 ATP synthase, F1 complex, delta/epsilon subunit, N-terminal [PF02823] (4-82)
  IPR020547 ATP synthase epsilon subunit, C-terminal domain [PF00401] (86-130)
  IPR036771 F0F1 ATP synthase delta/epsilon subunit, N-terminal [G3DSA:2.60.15.10] (1-88)
  IPR036771 F0F1 ATP synthase delta/epsilon subunit, N-terminal [SSF51344] (2-84)
  IPR036794 ATP synthase delta/epsilon subunit, C-terminal domain superfamily [SSF46604] (86-131)

Nearest PDB structures (foldseek):
  5hkk-assembly2_P  TM=9.451E-01  e=3.607E-16  Caldalkalibacillus thermarum TA2.A1
  5ik2-assembly1_H  TM=9.354E-01  e=4.054E-16  Caldalkalibacillus thermarum TA2.A1
  5zwl-assembly1_E  TM=8.499E-01  e=1.033E-15  Thermosynechococcus vestitus BP-1
  6fkh-assembly1_e  TM=9.066E-01  e=2.159E-14  Spinacia oleracea
  6vmd-assembly1_e  TM=8.751E-01  e=9.778E-11  Spinacia oleracea

Secondary structure (DSSP, 8-state):
---EEEEEEETTEEEEEEEESEEEEEETTEEEEE-TTPPPEEEEEEEEEEEEEETTEEEEEEEEEEEEEEETTEEEEEESSEEEGGG--HHHHHHHHHHHHHHHT--SS---HHHHHHHHHHHHHHHHHHTT-/---EEEEEEETTEEEEEEEESEEEEEETTEEEEE-TTPPPEEEEEEEEEEEEEETTEEEEEEEEEEEEEE-SS-EEEEESSEEEGGG--HHHHHHHHHHHHHHHT--S----HHHHHHHHHHHHHHHHHHTT-

B-factor: mean 29.82, std 10.08, range [12.76, 64.94]

Solvent-accessible surface area: 14120 Å² total; per-residue (Å²): 199,155,65,1,69,0,16,0,20,10,42,144,19,102,36,18,94,43,60,0,27,29,0,4,2,93,2,118,105,32,112,40,43,0,103,23,52,52,128,100,56,61,8,26,12,73,42,6,35,1,81,0,75,90,64,71,169,55,44,36,0,2,2,15,7,4,3,0,8,3,77,61,80,80,1,24,0,0,0,62,28,10,39,61,2,79,95,18,82,74,141,176,5,98,44,25,61,83,92,1,56,130,30,38,142,14,175,131,131,56,10,41,84,127,79,7,76,65,14,26,112,41,1,75,22,52,34,60,3,10,142,93,189,209,174,61,7,55,0,8,0,18,7,37,129,20,105,53,31,113,40,67,1,35,54,0,14,1,95,2,109,109,32,87,35,44,0,97,43,75,60,129,98,59,70,10,25,10,60,40,9,23,1,62,3,75,102,59,55,163,46,33,49,0,0,1,11,10,4,3,0,5,3,54,102,123,52,0,5,0,0,0,68,30,12,40,74,2,78,102,11,80,53,137,176,5,109,43,25,65,104,90,2,59,130,28,32,128,32,154,172,73,51,17,30,91,134,62,6,68,67,22,24,98,32,0,75,19,51,30,62,2,6,145,100,163

Foldseek 3Di:
DAWAWEWEAAPVGTQDTDTAQWKWFQFPVGIDIDGQQDDWDKTKGDQAWIWGHHPNDIWIKGAHIDIWTDHNRYIYHYGNDMHTLCRQDLVVLVVQLVVLVVLCPDPDDPSPNVVSVSSNSNSVRSNVSNVVD/DAWAWEFEAAVVGTPDTDTAQWKWFQFPVGIDIDGQPDDWDKTKGDQAWIWTHHPNDIWIKGALIAMWTDHNRHIYGYGNDMDTLCPQPLVVLVVQLVVLVCLCVVVVDPRDNVVSVSSNSNSVRSNVRNVVD

CATH classification: 2.60.15.10 (+1 more: 1.20.5.440)